Protein AF-A0A6T1IIG6-F1 (afdb_monomer)

Radius of gyration: 31.94 Å; Cα contacts (8 Å, |Δi|>4): 181; chains: 1; bounding box: 83×101×63 Å

Foldseek 3Di:
DDDDDDDDDDDDDDDDDDDDDDDDDDDDDDDDDDDDDDDDDDDDDDDDDDDDDDPDDDDDPDDDDDDDDDDDDDDDPPDDDPPPPPPDPPPPPVVPPVVVPPVDDPVPPPVVPLLAQDAADPDPVSNVVSLVVLQLSLLVLLLVVVVVVLCVVCVDPPDFHWAWEQEPVDNFKTFIATPVLVVVLVVVVQKAWDPSNADVVVVRTHIYGPDNVSVVVSVPPHDRPDMDGHDVVSVVSSVSSNVRRSDD

InterPro domains:
  IPR006311 Twin-arginine translocation pathway, signal sequence [PS51318] (1-93)

Structure (mmCIF, N/CA/C/O backbone):
data_AF-A0A6T1IIG6-F1
#
_entry.id   AF-A0A6T1IIG6-F1
#
loop_
_atom_site.group_PDB
_atom_site.id
_atom_site.type_symbol
_atom_site.label_atom_id
_atom_site.label_alt_id
_atom_site.label_comp_id
_atom_site.label_asym_id
_atom_site.label_entity_id
_atom_site.label_seq_id
_atom_site.pdbx_PDB_ins_code
_atom_site.Cartn_x
_atom_site.Cartn_y
_atom_site.Cartn_z
_atom_site.occupancy
_atom_site.B_iso_or_equiv
_atom_site.auth_seq_id
_atom_site.auth_comp_id
_atom_site.auth_asym_id
_atom_site.auth_atom_id
_atom_site.pdbx_PDB_model_num
ATOM 1 N N . MET A 1 1 ? 43.436 -33.997 -3.917 1.00 53.56 1 MET A N 1
ATOM 2 C CA . MET A 1 1 ? 42.200 -34.740 -4.243 1.00 53.56 1 MET A CA 1
ATOM 3 C C . MET A 1 1 ? 41.497 -35.056 -2.933 1.00 53.56 1 MET A C 1
ATOM 5 O O . MET A 1 1 ? 42.030 -35.830 -2.152 1.00 53.56 1 MET A O 1
ATOM 9 N N . CYS A 1 2 ? 40.383 -34.384 -2.650 1.00 48.62 2 CYS A N 1
ATOM 10 C CA . CYS A 1 2 ? 39.594 -34.571 -1.428 1.00 48.62 2 CYS A CA 1
ATOM 11 C C . CYS A 1 2 ? 38.341 -35.394 -1.771 1.00 48.62 2 CYS A C 1
ATOM 13 O O . CYS A 1 2 ? 37.715 -35.090 -2.788 1.00 48.62 2 CYS A O 1
ATOM 15 N N . PRO A 1 3 ? 37.970 -36.420 -0.986 1.00 66.75 3 PRO A N 1
ATOM 16 C CA . PRO A 1 3 ? 36.745 -37.172 -1.236 1.00 66.75 3 PRO A CA 1
ATOM 17 C C . PRO A 1 3 ? 35.498 -36.352 -0.847 1.00 66.75 3 PRO A C 1
ATOM 19 O O . PRO A 1 3 ? 35.576 -35.517 0.060 1.00 66.75 3 PRO A O 1
ATOM 22 N N . PRO A 1 4 ? 34.349 -36.569 -1.515 1.00 64.69 4 PRO A N 1
ATOM 23 C CA . PRO A 1 4 ? 33.117 -35.844 -1.224 1.00 64.69 4 PRO A CA 1
ATOM 24 C C . PRO A 1 4 ? 32.432 -36.356 0.060 1.00 64.69 4 PRO A C 1
ATOM 26 O O . PRO A 1 4 ? 32.557 -37.535 0.402 1.00 64.69 4 PRO A O 1
ATOM 29 N N . PRO A 1 5 ? 31.679 -35.494 0.769 1.00 64.06 5 PRO A N 1
ATOM 30 C CA . PRO A 1 5 ? 30.906 -35.887 1.942 1.00 64.06 5 PRO A CA 1
ATOM 31 C C . PRO A 1 5 ? 29.659 -36.692 1.541 1.00 64.06 5 PRO A C 1
ATOM 33 O O . PRO A 1 5 ? 28.919 -36.312 0.635 1.00 64.06 5 PRO A O 1
ATOM 36 N N . GLY A 1 6 ? 29.428 -37.811 2.232 1.00 67.94 6 GLY A N 1
ATOM 37 C CA . GLY A 1 6 ? 28.262 -38.677 2.036 1.00 67.94 6 GLY A CA 1
ATOM 38 C C . GLY A 1 6 ? 26.952 -38.107 2.613 1.00 67.94 6 GLY A C 1
ATOM 39 O O . GLY A 1 6 ? 26.980 -37.202 3.453 1.00 67.94 6 GLY A O 1
ATOM 40 N N . PRO A 1 7 ? 25.790 -38.640 2.189 1.00 64.25 7 PRO A N 1
ATOM 41 C CA . PRO A 1 7 ? 24.479 -38.104 2.543 1.00 64.25 7 PRO A CA 1
ATOM 42 C C . PRO A 1 7 ? 24.082 -38.472 3.980 1.00 64.25 7 PRO A C 1
ATOM 44 O O . PRO A 1 7 ? 24.023 -39.646 4.346 1.00 64.25 7 PRO A O 1
ATOM 47 N N . ARG A 1 8 ? 23.758 -37.464 4.801 1.00 60.34 8 ARG A N 1
ATOM 48 C CA . ARG A 1 8 ? 23.104 -37.664 6.103 1.00 60.34 8 ARG A CA 1
ATOM 49 C C . ARG A 1 8 ? 21.593 -37.759 5.906 1.00 60.34 8 ARG A C 1
ATOM 51 O O . ARG A 1 8 ? 20.930 -36.755 5.672 1.00 60.34 8 ARG A O 1
ATOM 58 N N . ALA A 1 9 ? 21.065 -38.970 6.039 1.00 57.66 9 ALA A N 1
ATOM 59 C CA . ALA A 1 9 ? 19.642 -39.224 6.197 1.00 57.66 9 ALA A CA 1
ATOM 60 C C . ALA A 1 9 ? 19.184 -38.792 7.601 1.00 57.66 9 ALA A C 1
ATOM 62 O O . ALA A 1 9 ? 19.695 -39.302 8.596 1.00 57.66 9 ALA A O 1
ATOM 63 N N . TRP A 1 10 ? 18.217 -37.876 7.679 1.00 53.97 10 TRP A N 1
ATOM 64 C CA . TRP A 1 10 ? 17.463 -37.581 8.901 1.00 53.97 10 TRP A CA 1
ATOM 65 C C . TRP A 1 10 ? 15.987 -37.383 8.560 1.00 53.97 10 TRP A C 1
ATOM 67 O O . TRP A 1 10 ? 15.582 -36.323 8.099 1.00 53.97 10 TRP A O 1
ATOM 77 N N . LEU A 1 11 ? 15.193 -38.418 8.813 1.00 47.28 11 LEU A N 1
ATOM 78 C CA . LEU A 1 11 ? 13.742 -38.399 9.022 1.00 47.28 11 LEU A CA 1
ATOM 79 C C . LEU A 1 11 ? 13.425 -39.603 9.932 1.00 47.28 11 LEU A C 1
ATOM 81 O O . LEU A 1 11 ? 14.184 -40.575 9.911 1.00 47.28 11 LEU A O 1
ATOM 85 N N . PRO A 1 12 ? 12.254 -39.687 10.583 1.00 63.78 12 PRO A N 1
ATOM 86 C CA . PRO A 1 12 ? 11.389 -38.652 11.162 1.00 63.78 12 PRO A CA 1
ATOM 87 C C . PRO A 1 12 ? 10.977 -39.033 12.611 1.00 63.78 12 PRO A C 1
ATOM 89 O O . PRO A 1 12 ? 11.324 -40.117 13.076 1.00 63.78 12 PRO A O 1
ATOM 92 N N . LYS A 1 13 ? 10.176 -38.193 13.293 1.00 43.16 13 LYS A N 1
ATOM 93 C CA . LYS A 1 13 ? 8.980 -38.559 14.109 1.00 43.16 13 LYS A CA 1
ATOM 94 C C . LYS A 1 13 ? 8.751 -37.607 15.290 1.00 43.16 13 LYS A C 1
ATOM 96 O O . LYS A 1 13 ? 9.637 -37.364 16.096 1.00 43.16 13 LYS A O 1
ATOM 101 N N . GLY A 1 14 ? 7.502 -37.167 15.403 1.00 47.22 14 GLY A N 1
ATOM 102 C CA . GLY A 1 14 ? 6.913 -36.483 16.554 1.00 47.22 14 GLY A CA 1
ATOM 103 C C . GLY A 1 14 ? 5.472 -36.092 16.208 1.00 47.22 14 GLY A C 1
ATOM 104 O O . GLY A 1 14 ? 5.242 -34.992 15.731 1.00 47.22 14 GLY A O 1
ATOM 105 N N . THR A 1 15 ? 4.562 -37.052 16.010 1.00 49.62 15 THR A N 1
ATOM 106 C CA . THR A 1 15 ? 3.509 -37.447 16.976 1.00 49.62 15 THR A CA 1
ATOM 107 C C . THR A 1 15 ? 2.809 -36.284 17.689 1.00 49.62 15 THR A C 1
ATOM 109 O O . THR A 1 15 ? 3.294 -35.786 18.696 1.00 49.62 15 THR A O 1
ATOM 112 N N . LEU A 1 16 ? 1.645 -35.926 17.131 1.00 49.47 16 LEU A N 1
ATOM 113 C CA . LEU A 1 16 ? 0.335 -35.703 17.764 1.00 49.47 16 LEU A CA 1
ATOM 114 C C . LEU A 1 16 ? 0.283 -35.115 19.186 1.00 49.47 16 LEU A C 1
ATOM 116 O O . LEU A 1 16 ? 0.674 -35.762 20.152 1.00 49.47 16 LEU A O 1
ATOM 120 N N . SER A 1 17 ? -0.440 -33.999 19.315 1.00 46.47 17 SER A N 1
ATOM 121 C CA . SER A 1 17 ? -1.251 -33.722 20.504 1.00 46.47 17 SER A CA 1
ATOM 122 C C . SER A 1 17 ? -2.574 -33.049 20.105 1.00 46.47 17 SER A C 1
ATOM 124 O O . SER A 1 17 ? -2.549 -31.929 19.594 1.00 46.47 17 SER A O 1
ATOM 126 N N . PRO A 1 18 ? -3.731 -33.715 20.291 1.00 61.44 18 PRO A N 1
ATOM 127 C CA . PRO A 1 18 ? -5.050 -33.105 20.209 1.00 61.44 18 PRO A CA 1
ATOM 128 C C . PRO A 1 18 ? -5.637 -32.951 21.620 1.00 61.44 18 PRO A C 1
ATOM 130 O O . PRO A 1 18 ? -5.885 -33.948 22.290 1.00 61.44 18 PRO A O 1
ATOM 133 N N . SER A 1 19 ? -5.853 -31.719 22.080 1.00 43.69 19 SER A N 1
ATOM 134 C CA . SER A 1 19 ? -6.685 -31.315 23.238 1.00 43.69 19 SER A CA 1
ATOM 135 C C . SER A 1 19 ? -6.508 -29.793 23.391 1.00 43.69 19 SER A C 1
ATOM 137 O O . SER A 1 19 ? -5.395 -29.311 23.257 1.00 43.69 19 SER A O 1
ATOM 139 N N . ALA A 1 20 ? -7.497 -28.941 23.636 1.00 48.09 20 ALA A N 1
ATOM 140 C CA . ALA A 1 20 ? -8.787 -29.158 24.248 1.00 48.09 20 ALA A CA 1
ATOM 141 C C . ALA A 1 20 ? -9.789 -28.095 23.775 1.00 48.09 20 ALA A C 1
ATOM 143 O O . ALA A 1 20 ? -9.471 -26.922 23.586 1.00 48.09 20 ALA A O 1
ATOM 144 N N . VAL A 1 21 ? -11.028 -28.552 23.657 1.00 50.75 21 VAL A N 1
ATOM 145 C CA . VAL A 1 21 ? -12.255 -27.765 23.676 1.00 50.75 21 VAL A CA 1
ATOM 146 C C . VAL A 1 21 ? -12.328 -26.984 24.991 1.00 50.75 21 VAL A C 1
ATOM 148 O O . VAL A 1 21 ? -12.274 -27.591 26.056 1.00 50.75 21 VAL A O 1
ATOM 151 N N . MET A 1 22 ? -12.550 -25.671 24.932 1.00 50.41 22 MET A N 1
ATOM 152 C CA . MET A 1 22 ? -13.299 -24.970 25.978 1.00 50.41 22 MET A CA 1
ATOM 153 C C . MET A 1 22 ? -14.269 -23.983 25.339 1.00 50.41 22 MET A C 1
ATOM 155 O O . MET A 1 22 ? -13.912 -22.890 24.910 1.00 50.41 22 MET A O 1
ATOM 159 N N . ALA A 1 23 ? -15.524 -24.419 25.294 1.00 49.03 23 ALA A N 1
ATOM 160 C CA . ALA A 1 23 ? -16.679 -23.553 25.204 1.00 49.03 23 ALA A CA 1
ATOM 161 C C . ALA A 1 23 ? -16.738 -22.661 26.453 1.00 49.03 23 ALA A C 1
ATOM 163 O O . ALA A 1 23 ? -16.629 -23.166 27.570 1.00 49.03 23 ALA A O 1
ATOM 164 N N . PHE A 1 24 ? -16.978 -21.363 26.274 1.00 40.56 24 PHE A N 1
ATOM 165 C CA . PHE A 1 24 ? -17.489 -20.505 27.341 1.00 40.56 24 PHE A CA 1
ATOM 166 C C . PHE A 1 24 ? -18.718 -19.724 26.858 1.00 40.56 24 PHE A C 1
ATOM 168 O O . PHE A 1 24 ? -18.857 -19.451 25.664 1.00 40.56 24 PHE A O 1
ATOM 175 N N . PRO A 1 25 ? -19.667 -19.452 27.768 1.00 55.41 25 PRO A N 1
ATOM 176 C CA . PRO A 1 25 ? -21.067 -19.297 27.443 1.00 55.41 25 PRO A CA 1
ATOM 177 C C . PRO A 1 25 ? -21.456 -17.858 27.109 1.00 55.41 25 PRO A C 1
ATOM 179 O O . PRO A 1 25 ? -20.968 -16.876 27.664 1.00 55.41 25 PRO A O 1
ATOM 182 N N . SER A 1 26 ? -22.469 -17.787 26.258 1.00 48.22 26 SER A N 1
ATOM 183 C CA . SER A 1 26 ? -23.357 -16.660 26.016 1.00 48.22 26 SER A CA 1
ATOM 184 C C . SER A 1 26 ? -23.872 -16.009 27.308 1.00 48.22 26 SER A C 1
ATOM 186 O O . SER A 1 26 ? -24.716 -16.578 28.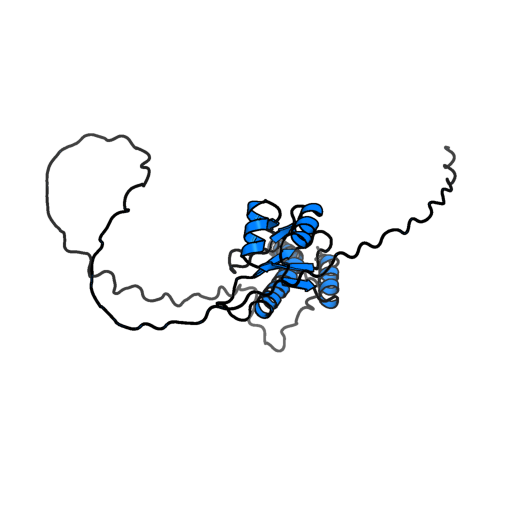006 1.00 48.22 26 SER A O 1
ATOM 188 N N . ALA A 1 27 ? -23.461 -14.768 27.570 1.00 49.34 27 ALA A N 1
ATOM 189 C CA . ALA A 1 27 ? -24.101 -13.901 28.552 1.00 49.34 27 ALA A CA 1
ATOM 190 C C . ALA A 1 27 ? -25.037 -12.908 27.845 1.00 49.34 27 ALA A C 1
ATOM 192 O O . ALA A 1 27 ? -24.653 -11.817 27.429 1.00 49.34 27 ALA A O 1
ATOM 193 N N . ARG A 1 28 ? -26.317 -13.289 27.751 1.00 50.72 28 ARG A N 1
ATOM 194 C CA . ARG A 1 28 ? -27.429 -12.349 27.562 1.00 50.72 28 ARG A CA 1
ATOM 195 C C . ARG A 1 28 ? -27.435 -11.357 28.727 1.00 50.72 28 ARG A C 1
ATOM 197 O O . ARG A 1 28 ? -27.673 -11.762 29.864 1.00 50.72 28 ARG A O 1
ATOM 204 N N . ARG A 1 29 ? -27.341 -10.055 28.451 1.00 54.47 29 ARG A N 1
ATOM 205 C CA . ARG A 1 29 ? -27.854 -9.032 29.375 1.00 54.47 29 ARG A CA 1
ATOM 206 C C . ARG A 1 29 ? -28.812 -8.086 28.664 1.00 54.47 29 ARG A C 1
ATOM 208 O O . ARG A 1 29 ? -28.431 -7.130 28.007 1.00 54.47 29 ARG A O 1
ATOM 215 N N . ARG A 1 30 ? -30.099 -8.381 28.859 1.00 52.16 30 ARG A N 1
ATOM 216 C CA . ARG A 1 30 ? -31.211 -7.438 28.727 1.00 52.16 30 ARG A CA 1
ATOM 217 C C . ARG A 1 30 ? -31.043 -6.302 29.742 1.00 52.16 30 ARG A C 1
ATOM 219 O O . ARG A 1 30 ? -30.966 -6.586 30.935 1.00 52.16 30 ARG A O 1
ATOM 226 N N . ARG A 1 31 ? -31.164 -5.054 29.291 1.00 54.19 31 ARG A N 1
ATOM 227 C CA . ARG A 1 31 ? -31.892 -3.964 29.974 1.00 54.19 31 ARG A CA 1
ATOM 228 C C . ARG A 1 31 ? -32.510 -3.115 28.851 1.00 54.19 31 ARG A C 1
ATOM 230 O O . ARG A 1 31 ? -31.776 -2.622 28.012 1.00 54.19 31 ARG A O 1
ATOM 237 N N . ARG A 1 32 ? -33.833 -3.144 28.612 1.00 48.25 32 ARG A N 1
ATOM 238 C CA . ARG A 1 32 ? -34.857 -2.321 29.305 1.00 48.25 32 ARG A CA 1
ATOM 239 C C . ARG A 1 32 ? -34.261 -0.938 29.603 1.00 48.25 32 ARG A C 1
ATOM 241 O O . ARG A 1 32 ? -33.454 -0.826 30.509 1.00 48.25 32 ARG A O 1
ATOM 248 N N . GLY A 1 33 ? -34.500 0.081 28.792 1.00 43.69 33 GLY A N 1
ATOM 249 C CA . GLY A 1 33 ? -35.817 0.633 28.506 1.00 43.69 33 GLY A CA 1
ATOM 250 C C . GLY A 1 33 ? -36.002 1.846 29.410 1.00 43.69 33 GLY A C 1
ATOM 251 O O . GLY A 1 33 ? -36.310 1.671 30.583 1.00 43.69 33 GLY A O 1
ATOM 252 N N . GLN A 1 34 ? -35.803 3.046 28.866 1.00 50.50 34 GLN A N 1
ATOM 253 C CA . GLN A 1 34 ? -36.373 4.270 29.414 1.00 50.50 34 GLN A CA 1
ATOM 254 C C . GLN A 1 34 ? -36.903 5.121 28.263 1.00 50.50 34 GLN A C 1
ATOM 256 O O . GLN A 1 34 ? -36.240 5.377 27.263 1.00 50.50 34 GLN A O 1
ATOM 261 N N . LEU A 1 35 ? -38.173 5.437 28.440 1.00 51.41 35 LEU A N 1
ATOM 262 C CA . LEU A 1 35 ? -39.104 6.177 27.618 1.00 51.41 35 LEU A CA 1
ATOM 263 C C . LEU A 1 35 ? -39.370 7.484 28.385 1.00 51.41 35 LEU A C 1
ATOM 265 O O . LEU A 1 35 ? -39.353 7.457 29.617 1.00 51.41 35 LEU A O 1
ATOM 269 N N . LEU A 1 36 ? -39.757 8.539 27.653 1.00 51.91 36 LEU A N 1
ATOM 270 C CA . LEU A 1 36 ? -40.271 9.846 28.127 1.00 51.91 36 LEU A CA 1
ATOM 271 C C . LEU A 1 36 ? -39.162 10.826 28.574 1.00 51.91 36 LEU A C 1
ATOM 273 O O . LEU A 1 36 ? -38.209 10.420 29.217 1.00 51.91 36 LEU A O 1
ATOM 277 N N . ALA A 1 37 ? -39.174 12.130 28.287 1.00 44.78 37 ALA A N 1
ATOM 278 C CA . ALA A 1 37 ? -40.193 13.080 27.830 1.00 44.78 37 ALA A CA 1
ATOM 279 C C . ALA A 1 37 ? -39.465 14.235 27.086 1.00 44.78 37 ALA A C 1
ATOM 281 O O . ALA A 1 37 ? -38.328 14.549 27.410 1.00 44.78 37 ALA A O 1
ATOM 282 N N . ARG A 1 38 ? -39.953 14.765 25.958 1.00 47.12 38 ARG A N 1
ATOM 283 C CA . ARG A 1 38 ? -40.946 15.852 25.806 1.00 47.12 38 ARG A CA 1
ATOM 284 C C . ARG A 1 38 ? -40.550 17.188 26.476 1.00 47.12 38 ARG A C 1
ATOM 286 O O . ARG A 1 38 ? -40.675 17.339 27.682 1.00 47.12 38 ARG A O 1
ATOM 293 N N . GLY A 1 39 ? -40.204 18.169 25.637 1.00 40.03 39 GLY A N 1
ATOM 294 C CA . GLY A 1 39 ? -40.076 19.606 25.933 1.00 40.03 39 GLY A CA 1
ATOM 295 C C . GLY A 1 39 ? -39.019 20.217 25.000 1.00 40.03 39 GLY A C 1
ATOM 296 O O . GLY A 1 39 ? -37.894 19.756 25.007 1.00 40.03 39 GLY A O 1
ATOM 297 N N . GLY A 1 40 ? -39.258 21.159 24.091 1.00 41.09 40 GLY A N 1
ATOM 298 C CA . GLY A 1 40 ? -40.348 22.111 23.948 1.00 41.09 40 GLY A CA 1
ATOM 299 C C . GLY A 1 40 ? -39.824 23.536 24.152 1.00 41.09 40 GLY A C 1
ATOM 300 O O . GLY A 1 40 ? -39.847 24.002 25.283 1.00 41.09 40 GLY A O 1
ATOM 301 N N . ARG A 1 41 ? -39.510 24.216 23.027 1.00 53.47 41 ARG A N 1
ATOM 302 C CA . ARG A 1 41 ? -39.326 25.682 22.816 1.00 53.47 41 ARG A CA 1
ATOM 303 C C . ARG A 1 41 ? -37.946 26.291 23.163 1.00 53.47 41 ARG A C 1
ATOM 305 O O . ARG A 1 41 ? -37.221 25.705 23.951 1.00 53.47 41 ARG A O 1
ATOM 312 N N . PRO A 1 42 ? -37.655 27.536 22.723 1.00 55.12 42 PRO A N 1
ATOM 313 C CA . PRO A 1 42 ? -37.733 28.094 21.366 1.00 55.12 42 PRO A CA 1
ATOM 314 C C . PRO A 1 42 ? -36.419 28.811 20.965 1.00 55.12 42 PRO A C 1
ATOM 316 O O . PRO A 1 42 ? -35.490 28.948 21.752 1.00 55.12 42 PRO A O 1
ATOM 319 N N . ALA A 1 43 ? -36.375 29.304 19.727 1.00 52.38 43 ALA A N 1
ATOM 320 C CA . ALA A 1 43 ? -35.337 30.183 19.204 1.00 52.38 43 ALA A CA 1
ATOM 321 C C . ALA A 1 43 ? -35.122 31.445 20.064 1.00 52.38 43 ALA A C 1
ATOM 323 O O . ALA A 1 43 ? -36.075 32.164 20.367 1.00 52.38 43 ALA A O 1
ATOM 324 N N . THR A 1 44 ? -33.858 31.770 20.335 1.00 50.72 44 THR A N 1
ATOM 325 C CA . THR A 1 44 ? -33.411 33.119 20.701 1.00 50.72 44 THR A CA 1
ATOM 326 C C . THR A 1 44 ? -32.164 33.460 19.900 1.00 50.72 44 THR A C 1
ATOM 328 O O . THR A 1 44 ? -31.100 32.875 20.085 1.00 50.72 44 THR A O 1
ATOM 331 N N . ALA A 1 45 ? -32.337 34.414 18.990 1.00 49.84 45 ALA A N 1
ATOM 332 C CA . ALA A 1 45 ? -31.281 35.170 18.347 1.00 49.84 45 ALA A CA 1
ATOM 333 C C . ALA A 1 45 ? -30.783 36.257 19.311 1.00 49.84 45 ALA A C 1
ATOM 335 O O . ALA A 1 45 ? -31.580 37.084 19.749 1.00 49.84 45 ALA A O 1
ATOM 336 N N . THR A 1 46 ? -29.495 36.240 19.659 1.00 47.66 46 THR A N 1
ATOM 337 C CA . THR A 1 46 ? -28.668 37.325 20.250 1.00 47.66 46 THR A CA 1
ATOM 338 C C . THR A 1 46 ? -27.327 36.670 20.608 1.00 47.66 46 THR A C 1
ATOM 340 O O . THR A 1 46 ? -27.336 35.580 21.156 1.00 47.66 46 THR A O 1
ATOM 343 N N . GLY A 1 47 ? -26.123 37.162 20.335 1.00 42.16 47 GLY A N 1
ATOM 344 C CA . GLY A 1 47 ? -25.563 38.372 19.738 1.00 42.16 47 GLY A CA 1
ATOM 345 C C . GLY A 1 47 ? -24.100 38.016 19.390 1.00 42.16 47 GLY A C 1
ATOM 346 O O . GLY A 1 47 ? -23.526 37.092 19.958 1.00 42.16 47 GLY A O 1
ATOM 347 N N . LEU A 1 48 ? -23.565 38.499 18.273 1.00 44.12 48 LEU A N 1
ATOM 348 C CA . LEU A 1 48 ? -22.588 39.593 18.224 1.00 44.12 48 LEU A CA 1
ATOM 349 C C . LEU A 1 48 ? -21.526 39.591 19.353 1.00 44.12 48 LEU A C 1
ATOM 351 O O . LEU A 1 48 ? -21.857 39.760 20.520 1.00 44.12 48 LEU A O 1
ATOM 355 N N . LEU A 1 49 ? -20.256 39.566 18.924 1.00 40.66 49 LEU A N 1
ATOM 356 C CA . LEU A 1 49 ? -19.038 40.011 19.624 1.00 40.66 49 LEU A CA 1
ATOM 357 C C . LEU A 1 49 ? -18.464 39.120 20.742 1.00 40.66 49 LEU A C 1
ATOM 359 O O . LEU A 1 49 ? -18.701 39.354 21.921 1.00 40.66 49 LEU A O 1
ATOM 363 N N . VAL A 1 50 ? -17.503 38.263 20.379 1.00 45.84 50 VAL A N 1
ATOM 364 C CA . VAL A 1 50 ? -16.258 38.157 21.159 1.00 45.84 50 VAL A CA 1
ATOM 365 C C . VAL A 1 50 ? -15.083 38.358 20.214 1.00 45.84 50 VAL A C 1
ATOM 367 O O . VAL A 1 50 ? -14.846 37.600 19.277 1.00 45.84 50 VAL A O 1
ATOM 370 N N . ALA A 1 51 ? -14.415 39.475 20.455 1.00 42.25 51 ALA A N 1
ATOM 371 C CA . ALA A 1 51 ? -13.243 39.956 19.770 1.00 42.25 51 ALA A CA 1
ATOM 372 C C . ALA A 1 51 ? -11.990 39.142 20.130 1.00 42.25 51 ALA A C 1
ATOM 374 O O . ALA A 1 51 ? -11.879 38.592 21.222 1.00 42.25 51 ALA A O 1
ATOM 375 N N . LEU A 1 52 ? -11.041 39.156 19.190 1.00 46.31 52 LEU A N 1
ATOM 376 C CA . LEU A 1 52 ? -9.600 39.305 19.408 1.00 46.31 52 LEU A CA 1
ATOM 377 C C . LEU A 1 52 ? -9.034 38.833 20.759 1.00 46.31 52 LEU A C 1
ATOM 379 O O . LEU A 1 52 ? -9.010 39.595 21.719 1.00 46.31 52 LEU A O 1
ATOM 383 N N . ALA A 1 53 ? -8.397 37.664 20.757 1.00 44.38 53 ALA A N 1
ATOM 384 C CA . ALA A 1 53 ? -7.156 37.433 21.498 1.00 44.38 53 ALA A CA 1
ATOM 385 C C . ALA A 1 53 ? -6.562 36.083 21.083 1.00 44.38 53 ALA A C 1
ATOM 387 O O . ALA A 1 53 ? -6.984 35.060 21.599 1.00 44.38 53 ALA A O 1
ATOM 388 N N . LEU A 1 54 ? -5.614 36.086 20.137 1.00 44.47 54 LEU A N 1
ATOM 389 C CA . LEU A 1 54 ? -4.476 35.147 20.052 1.00 44.47 54 LEU A CA 1
ATOM 390 C C . LEU A 1 54 ? -3.577 35.526 18.858 1.00 44.47 54 LEU A C 1
ATOM 392 O O . LEU A 1 54 ? -3.203 34.713 18.021 1.00 44.47 54 LEU A O 1
ATOM 396 N N . ALA A 1 55 ? -3.206 36.806 18.794 1.00 45.88 55 ALA A N 1
ATOM 397 C CA . ALA A 1 55 ? -1.962 37.217 18.160 1.00 45.88 55 ALA A CA 1
ATOM 398 C C . ALA A 1 55 ? -0.941 37.372 19.290 1.00 45.88 55 ALA A C 1
ATOM 400 O O . ALA A 1 55 ? -1.065 38.280 20.109 1.00 45.88 55 ALA A O 1
ATOM 401 N N . GLY A 1 56 ? 0.029 36.462 19.384 1.00 43.38 56 GLY A N 1
ATOM 402 C CA . GLY A 1 56 ? 1.105 36.624 20.359 1.00 43.38 56 GLY A CA 1
ATOM 403 C C . GLY A 1 56 ? 1.858 35.353 20.711 1.00 43.38 56 GLY A C 1
ATOM 404 O O . GLY A 1 56 ? 1.768 34.908 21.849 1.00 43.38 56 GLY A O 1
ATOM 405 N N . ARG A 1 57 ? 2.617 34.795 19.757 1.00 44.69 57 ARG A N 1
ATOM 406 C CA . ARG A 1 57 ? 3.865 34.045 20.019 1.00 44.69 57 ARG A CA 1
ATOM 407 C C . ARG A 1 57 ? 4.605 33.729 18.711 1.00 44.69 57 ARG A C 1
ATOM 409 O O . ARG A 1 57 ? 4.782 32.579 18.335 1.00 44.69 57 ARG A O 1
ATOM 416 N N . CYS A 1 58 ? 5.074 34.776 18.032 1.00 42.84 58 CYS A N 1
ATOM 417 C CA . CYS A 1 58 ? 6.245 34.646 17.167 1.00 42.84 58 CYS A CA 1
ATOM 418 C C . CYS A 1 58 ? 7.480 34.919 18.026 1.00 42.84 58 CYS A C 1
ATOM 420 O O . CYS A 1 58 ? 7.652 36.016 18.555 1.00 42.84 58 CYS A O 1
ATOM 422 N N . LEU A 1 59 ? 8.297 33.882 18.199 1.00 44.88 59 LEU A N 1
ATOM 423 C CA . LEU A 1 59 ? 9.654 33.965 18.717 1.00 44.88 59 LEU A CA 1
ATOM 424 C C . LEU A 1 59 ? 10.492 34.799 17.744 1.00 44.88 59 LEU A C 1
ATOM 426 O O . LEU A 1 59 ? 10.856 34.339 16.665 1.00 44.88 59 LEU A O 1
ATOM 430 N N . CYS A 1 60 ? 10.782 36.035 18.130 1.00 40.38 60 CYS A N 1
ATOM 431 C CA . CYS A 1 60 ? 11.768 36.870 17.466 1.00 40.38 60 CYS A CA 1
ATOM 432 C C . CYS A 1 60 ? 13.165 36.337 17.808 1.00 40.38 60 CYS A C 1
ATOM 434 O O . CYS A 1 60 ? 13.603 36.442 18.956 1.00 40.38 60 CYS A O 1
ATOM 436 N N . TRP A 1 61 ? 13.888 35.804 16.821 1.00 54.19 61 TRP A N 1
ATOM 437 C CA . TRP A 1 61 ? 15.345 35.812 16.884 1.00 54.19 61 TRP A CA 1
ATOM 438 C C . TRP A 1 61 ? 15.815 37.260 16.769 1.00 54.19 61 TRP A C 1
ATOM 440 O O . TRP A 1 61 ? 15.581 37.948 15.777 1.00 54.19 61 TRP A O 1
ATOM 450 N N . ALA A 1 62 ? 16.410 37.726 17.861 1.00 42.75 62 ALA A N 1
ATOM 451 C CA . ALA A 1 62 ? 16.936 39.061 18.032 1.00 42.75 62 ALA A CA 1
ATOM 452 C C . ALA A 1 62 ? 18.109 39.319 17.074 1.00 42.75 62 ALA A C 1
ATOM 454 O O . ALA A 1 62 ? 19.114 38.613 17.105 1.00 42.75 62 ALA A O 1
ATOM 455 N N . SER A 1 63 ? 17.998 40.379 16.273 1.00 53.50 63 SER A N 1
ATOM 456 C CA . SER A 1 63 ? 19.152 41.143 15.790 1.00 53.50 63 SER A CA 1
ATOM 457 C C . SER A 1 63 ? 19.315 42.387 16.675 1.00 53.50 63 SER A C 1
ATOM 459 O O . SER A 1 63 ? 18.302 42.965 17.080 1.00 53.50 63 SER A O 1
ATOM 461 N N . PRO A 1 64 ? 20.546 42.801 17.020 1.00 60.97 64 PRO A N 1
ATOM 462 C CA . PRO A 1 64 ? 20.773 43.932 17.914 1.00 60.97 64 PRO A CA 1
ATOM 463 C C . PRO A 1 64 ? 20.445 45.287 17.246 1.00 60.97 64 PRO A C 1
ATOM 465 O O . PRO A 1 64 ? 20.687 45.455 16.049 1.00 60.97 64 PRO A O 1
ATOM 468 N N . PRO A 1 65 ? 19.916 46.267 18.005 1.00 54.62 65 PRO A N 1
ATOM 469 C CA . PRO A 1 65 ? 19.500 47.567 17.485 1.00 54.62 65 PRO A CA 1
ATOM 470 C C . PRO A 1 65 ? 20.667 48.560 17.359 1.00 54.62 65 PRO A C 1
ATOM 472 O O . PRO A 1 65 ? 21.442 48.759 18.294 1.00 54.62 65 PRO A O 1
ATOM 475 N N . GLY A 1 66 ? 20.737 49.249 16.217 1.00 52.22 66 GLY A N 1
ATOM 476 C CA . GLY A 1 66 ? 21.491 50.496 16.068 1.00 52.22 66 GLY A CA 1
ATOM 477 C C . GLY A 1 66 ? 20.695 51.696 16.613 1.00 52.22 66 GLY A C 1
ATOM 478 O O . GLY A 1 66 ? 19.462 51.673 16.576 1.00 52.22 66 GLY A O 1
ATOM 479 N N . PRO A 1 67 ? 21.347 52.759 17.120 1.00 60.28 67 PRO A N 1
ATOM 480 C CA . PRO A 1 67 ? 20.649 53.890 17.712 1.00 60.28 67 PRO A CA 1
ATOM 481 C C . PRO A 1 67 ? 20.468 55.022 16.693 1.00 60.28 67 PRO A C 1
ATOM 483 O O . PRO A 1 67 ? 21.443 55.597 16.223 1.00 60.28 67 PRO A O 1
ATOM 486 N N . SER A 1 68 ? 19.231 55.436 16.413 1.00 45.69 68 SER A N 1
ATOM 487 C CA . SER A 1 68 ? 18.945 56.859 16.173 1.00 45.69 68 SER A CA 1
ATOM 488 C C . SER A 1 68 ? 17.448 57.190 16.227 1.00 45.69 68 SER A C 1
ATOM 490 O O . SER A 1 68 ? 16.641 56.644 15.491 1.00 45.69 68 SER A O 1
ATOM 492 N N . ARG A 1 69 ? 17.140 58.129 17.136 1.00 44.41 69 ARG A N 1
ATOM 493 C CA . ARG A 1 69 ? 16.182 59.253 17.028 1.00 44.41 69 ARG A CA 1
ATOM 494 C C . ARG A 1 69 ? 14.742 58.897 16.616 1.00 44.41 69 ARG A C 1
ATOM 496 O O . ARG A 1 69 ? 14.449 58.630 15.467 1.00 44.41 69 ARG A O 1
ATOM 503 N N . ARG A 1 70 ? 13.821 58.818 17.582 1.00 43.78 70 ARG A N 1
ATOM 504 C CA . ARG A 1 70 ? 12.929 59.910 18.049 1.00 43.78 70 ARG A CA 1
ATOM 505 C C . ARG A 1 70 ? 12.040 60.542 16.957 1.00 43.78 70 ARG A C 1
ATOM 507 O O . ARG A 1 70 ? 12.536 61.128 16.006 1.00 43.78 70 ARG A O 1
ATOM 514 N N . SER A 1 71 ? 10.749 60.565 17.310 1.00 43.91 71 SER A N 1
ATOM 515 C CA . SER A 1 71 ? 9.621 61.438 16.920 1.00 43.91 71 SER A CA 1
ATOM 516 C C . SER A 1 71 ? 8.735 61.101 15.708 1.00 43.91 71 SER A C 1
ATOM 518 O O . SER A 1 71 ? 9.227 60.771 14.640 1.00 43.91 71 SER A O 1
ATOM 520 N N . ALA A 1 72 ? 7.427 61.327 15.942 1.00 46.34 72 ALA A N 1
ATOM 521 C CA . ALA A 1 72 ? 6.257 61.334 15.048 1.00 46.34 72 ALA A CA 1
ATOM 522 C C . ALA A 1 72 ? 5.589 59.956 14.846 1.00 46.34 72 ALA A C 1
ATOM 524 O O . ALA A 1 72 ? 6.034 59.147 14.048 1.00 46.34 72 ALA A O 1
ATOM 525 N N . ALA A 1 73 ? 4.623 59.523 15.666 1.00 43.91 73 ALA A N 1
ATOM 526 C CA . ALA A 1 73 ? 3.289 60.085 15.930 1.00 43.91 73 ALA A CA 1
ATOM 527 C C . ALA A 1 73 ? 2.412 60.228 14.669 1.00 4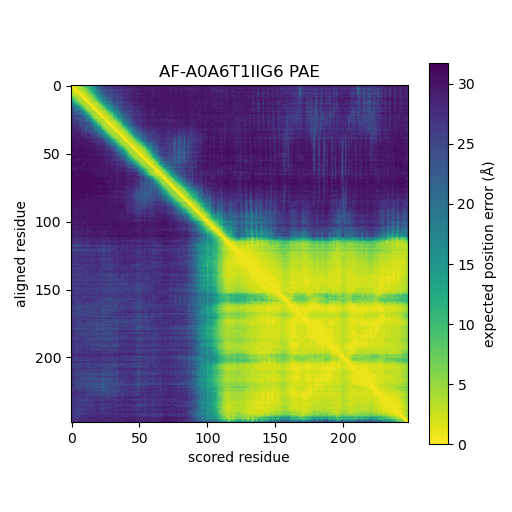3.91 73 ALA A C 1
ATOM 529 O O . ALA A 1 73 ? 2.602 61.138 13.875 1.00 43.91 73 ALA A O 1
ATOM 530 N N . ALA A 1 74 ? 1.420 59.333 14.597 1.00 46.19 74 ALA A N 1
ATOM 531 C CA . ALA A 1 74 ? 0.072 59.520 14.059 1.00 46.19 74 ALA A CA 1
ATOM 532 C C . ALA A 1 74 ? -0.091 60.065 12.627 1.00 46.19 74 ALA A C 1
ATOM 534 O O . ALA A 1 74 ? -0.128 61.269 12.420 1.00 46.19 74 ALA A O 1
ATOM 535 N N . ALA A 1 75 ? -0.382 59.168 11.681 1.00 43.19 75 ALA A N 1
ATOM 536 C CA . ALA A 1 75 ? -1.359 59.393 10.608 1.00 43.19 75 ALA A CA 1
ATOM 537 C C . ALA A 1 75 ? -1.576 58.089 9.823 1.00 43.19 75 ALA A C 1
ATOM 539 O O . ALA A 1 75 ? -0.612 57.412 9.484 1.00 43.19 75 ALA A O 1
ATOM 540 N N . GLY A 1 76 ? -2.829 57.765 9.487 1.00 41.94 76 GLY A N 1
ATOM 541 C CA . GLY A 1 76 ? -3.108 56.887 8.345 1.00 41.94 76 GLY A CA 1
ATOM 542 C C . GLY A 1 76 ? -3.784 55.545 8.620 1.00 41.94 76 GLY A C 1
ATOM 543 O O . GLY A 1 76 ? -3.464 54.562 7.962 1.00 41.94 76 GLY A O 1
ATOM 544 N N . ALA A 1 77 ? -4.766 55.485 9.521 1.00 47.16 77 ALA A N 1
ATOM 545 C CA . ALA A 1 77 ? -5.783 54.434 9.466 1.00 47.16 77 ALA A CA 1
ATOM 546 C C . ALA A 1 77 ? -6.800 54.763 8.353 1.00 47.16 77 ALA A C 1
ATOM 548 O O . ALA A 1 77 ? -7.860 55.299 8.648 1.00 47.16 77 ALA A O 1
ATOM 549 N N . ALA A 1 78 ? -6.457 54.520 7.080 1.00 47.81 78 ALA A N 1
ATOM 550 C CA . ALA A 1 78 ? -7.398 54.588 5.947 1.00 47.81 78 ALA A CA 1
ATOM 551 C C . ALA A 1 78 ? -6.776 54.054 4.636 1.00 47.81 78 ALA A C 1
ATOM 553 O O . ALA A 1 78 ? -6.590 54.808 3.689 1.00 47.81 78 ALA A O 1
ATOM 554 N N . ALA A 1 79 ? -6.433 52.764 4.558 1.00 45.09 79 ALA A N 1
ATOM 555 C CA . ALA A 1 79 ? -6.110 52.107 3.280 1.00 45.09 79 ALA A CA 1
ATOM 556 C C . ALA A 1 79 ? -6.178 50.572 3.399 1.00 45.09 79 ALA A C 1
ATOM 558 O O . ALA A 1 79 ? -5.175 49.886 3.246 1.00 45.09 79 ALA A O 1
ATOM 559 N N . ALA A 1 80 ? -7.345 50.007 3.722 1.00 43.75 80 ALA A N 1
ATOM 560 C CA . ALA A 1 80 ? -7.511 48.546 3.771 1.00 43.75 80 ALA A CA 1
ATOM 561 C C . ALA A 1 80 ? -8.886 48.064 3.271 1.00 43.75 80 ALA A C 1
ATOM 563 O O . ALA A 1 80 ? -9.387 47.042 3.723 1.00 43.75 80 ALA A O 1
ATOM 564 N N . ALA A 1 81 ? -9.508 48.796 2.339 1.00 45.34 81 ALA A N 1
ATOM 565 C CA . ALA A 1 81 ? -10.808 48.426 1.762 1.00 45.34 81 ALA A CA 1
ATOM 566 C C . ALA A 1 81 ? -10.827 48.385 0.219 1.00 45.34 81 ALA A C 1
ATOM 568 O O . ALA A 1 81 ? -11.893 48.279 -0.375 1.00 45.34 81 ALA A O 1
ATOM 569 N N . ALA A 1 82 ? -9.664 48.435 -0.443 1.00 46.06 82 ALA A N 1
ATOM 570 C CA . ALA A 1 82 ? -9.559 48.450 -1.910 1.00 46.06 82 ALA A CA 1
ATOM 571 C C . ALA A 1 82 ? -8.535 47.440 -2.471 1.00 46.06 82 ALA A C 1
ATOM 573 O O . ALA A 1 82 ? -7.948 47.668 -3.521 1.00 46.06 82 ALA A O 1
ATOM 574 N N . ALA A 1 83 ? -8.316 46.315 -1.779 1.00 46.19 83 ALA A N 1
ATOM 575 C CA . ALA A 1 83 ? -7.474 45.208 -2.257 1.00 46.19 83 ALA A CA 1
ATOM 576 C C . ALA A 1 83 ? -8.221 43.856 -2.285 1.00 46.19 83 ALA A C 1
ATOM 578 O O . ALA A 1 83 ? -7.605 42.799 -2.219 1.00 46.19 83 ALA A O 1
ATOM 579 N N . LEU A 1 84 ? -9.557 43.884 -2.375 1.00 49.06 84 LEU A N 1
ATOM 580 C CA . LEU A 1 84 ? -10.417 42.692 -2.488 1.00 49.06 84 LEU A CA 1
ATOM 581 C C . LEU A 1 84 ? -11.142 42.589 -3.844 1.00 49.06 84 LEU A C 1
ATOM 583 O O . LEU A 1 84 ? -12.081 41.816 -3.983 1.00 49.06 84 LEU A O 1
ATOM 587 N N . ALA A 1 85 ? -10.696 43.334 -4.860 1.00 48.78 85 ALA A N 1
ATOM 588 C CA . ALA A 1 85 ? -11.288 43.333 -6.204 1.00 48.78 85 ALA A CA 1
ATOM 589 C C . ALA A 1 85 ? -10.295 42.897 -7.300 1.00 48.78 85 ALA A C 1
ATOM 591 O O . ALA A 1 85 ? -10.331 43.413 -8.412 1.00 48.78 85 ALA A O 1
ATOM 592 N N . GLY A 1 86 ? -9.377 41.976 -6.988 1.00 45.97 86 GLY A N 1
ATOM 593 C CA . GLY A 1 86 ? -8.319 41.589 -7.928 1.00 45.97 86 GLY A CA 1
ATOM 594 C C . GLY A 1 86 ? -7.796 40.161 -7.818 1.00 45.97 86 GLY A C 1
ATOM 595 O O . GLY A 1 86 ? -6.761 39.872 -8.404 1.00 45.97 86 GLY A O 1
ATOM 596 N N . ILE A 1 87 ? -8.476 39.259 -7.105 1.00 49.78 87 ILE A N 1
ATOM 597 C CA . ILE A 1 87 ? -8.173 37.826 -7.215 1.00 49.78 87 ILE A CA 1
ATOM 598 C C . ILE A 1 87 ? -9.119 37.264 -8.270 1.00 49.78 87 ILE A C 1
ATOM 600 O O . ILE A 1 87 ? -10.148 36.664 -7.968 1.00 49.78 87 ILE A O 1
ATOM 604 N N . ALA A 1 88 ? -8.785 37.527 -9.533 1.00 49.69 88 ALA A N 1
ATOM 605 C CA . ALA A 1 88 ? -9.260 36.673 -10.605 1.00 49.69 88 ALA A CA 1
ATOM 606 C C . ALA A 1 88 ? -8.801 35.245 -10.264 1.00 49.69 88 ALA A C 1
ATOM 608 O O . ALA A 1 88 ? -7.622 35.063 -9.939 1.00 49.69 88 ALA A O 1
ATOM 609 N N . PRO A 1 89 ? -9.681 34.231 -10.289 1.00 50.06 89 PRO A N 1
ATOM 610 C CA . PRO A 1 89 ? -9.208 32.864 -10.226 1.00 50.06 89 PRO A CA 1
ATOM 611 C C . PRO A 1 89 ? -8.292 32.684 -11.435 1.00 50.06 89 PRO A C 1
ATOM 613 O O . PRO A 1 89 ? -8.735 32.799 -12.578 1.00 50.06 89 PRO A O 1
ATOM 616 N N . ALA A 1 90 ? -7.005 32.449 -11.186 1.00 49.53 90 ALA A N 1
ATOM 617 C CA . ALA A 1 90 ? -6.086 31.941 -12.189 1.00 49.53 90 ALA A CA 1
ATOM 618 C C . ALA A 1 90 ? -6.545 30.519 -12.544 1.00 49.53 90 ALA A C 1
ATOM 620 O O . ALA A 1 90 ? -5.994 29.520 -12.093 1.00 49.53 90 ALA A O 1
ATOM 621 N N . ALA A 1 91 ? -7.622 30.444 -13.324 1.00 51.38 91 ALA A N 1
ATOM 622 C CA . ALA A 1 91 ? -8.145 29.257 -13.966 1.00 51.38 91 ALA A CA 1
ATOM 623 C C . ALA A 1 91 ? -7.281 28.946 -15.192 1.00 51.38 91 ALA A C 1
ATOM 625 O O . ALA A 1 91 ? -7.760 28.903 -16.312 1.00 51.38 91 ALA A O 1
ATOM 626 N N . HIS A 1 92 ? -5.989 28.762 -14.958 1.00 44.56 92 HIS A N 1
ATOM 627 C CA . HIS A 1 92 ? -5.096 28.052 -15.854 1.00 44.56 92 HIS A CA 1
ATOM 628 C C . HIS A 1 92 ? -4.149 27.257 -14.963 1.00 44.56 92 HIS A C 1
ATOM 630 O O . HIS A 1 92 ? -2.954 27.516 -14.861 1.00 44.56 92 HIS A O 1
ATOM 636 N N . ALA A 1 93 ? -4.711 26.230 -14.322 1.00 39.66 93 ALA A N 1
ATOM 637 C CA . ALA A 1 93 ? -3.992 24.972 -14.293 1.00 39.66 93 ALA A CA 1
ATOM 638 C C . ALA A 1 93 ? -3.864 24.548 -15.760 1.00 39.66 93 ALA A C 1
ATOM 640 O O . ALA A 1 93 ? -4.684 23.782 -16.266 1.00 39.66 93 ALA A O 1
ATOM 641 N N . ASP A 1 94 ? -2.881 25.130 -16.454 1.00 43.12 94 ASP A N 1
ATOM 642 C CA . ASP A 1 94 ? -2.274 24.495 -17.606 1.00 43.12 94 ASP A CA 1
ATOM 643 C C . ASP A 1 94 ? -1.947 23.099 -17.111 1.00 43.12 94 ASP A C 1
ATOM 645 O O . ASP A 1 94 ? -1.067 22.891 -16.268 1.00 43.12 94 ASP A O 1
ATOM 649 N N . GLN A 1 95 ? -2.776 22.150 -17.539 1.00 48.19 95 GLN A N 1
ATOM 650 C CA . GLN A 1 95 ? -2.456 20.752 -17.437 1.00 48.19 95 GLN A CA 1
ATOM 651 C C . GLN A 1 95 ? -1.065 20.668 -18.034 1.00 48.19 95 GLN A C 1
ATOM 653 O O . GLN A 1 95 ? -0.866 20.955 -19.213 1.00 48.19 95 GLN A O 1
ATOM 658 N N . PHE A 1 96 ? -0.092 20.383 -17.177 1.00 40.47 96 PHE A N 1
ATOM 659 C CA . PHE A 1 96 ? 1.264 20.093 -17.578 1.00 40.47 96 PHE A CA 1
ATOM 660 C C . PHE A 1 96 ? 1.165 18.769 -18.342 1.00 40.47 96 PHE A C 1
ATOM 662 O O . PHE A 1 96 ? 1.370 17.691 -17.789 1.00 40.47 96 PHE A O 1
ATOM 669 N N . ILE A 1 97 ? 0.700 18.848 -19.591 1.00 41.16 97 ILE A N 1
ATOM 670 C CA . ILE A 1 97 ? 0.687 17.758 -20.547 1.00 41.16 97 ILE A CA 1
ATOM 671 C C . ILE A 1 97 ? 2.160 17.539 -20.790 1.00 41.16 97 ILE A C 1
ATOM 673 O O . ILE A 1 97 ? 2.823 18.325 -21.466 1.00 41.16 97 ILE A O 1
ATOM 677 N N . LEU A 1 98 ? 2.698 16.528 -20.118 1.00 40.50 98 LEU A N 1
ATOM 678 C CA . LEU A 1 98 ? 4.083 16.168 -20.285 1.00 40.50 98 LEU A CA 1
ATOM 679 C C . LEU A 1 98 ? 4.284 15.908 -21.789 1.00 40.50 98 LEU A C 1
ATOM 681 O O . LEU A 1 98 ? 3.617 15.029 -22.339 1.00 40.50 98 LEU A O 1
ATOM 685 N N . PRO A 1 99 ? 5.150 16.675 -22.477 1.00 45.09 99 PRO A N 1
ATOM 686 C CA . PRO A 1 99 ? 5.216 16.719 -23.941 1.00 45.09 99 PRO A CA 1
ATOM 687 C C . PRO A 1 99 ? 5.669 15.402 -24.596 1.00 45.09 99 PRO A C 1
ATOM 689 O O . PRO A 1 99 ? 5.787 15.328 -25.816 1.00 45.09 99 PRO A O 1
ATOM 692 N N . TYR A 1 100 ? 5.893 14.342 -23.813 1.00 49.97 100 TYR A N 1
ATOM 693 C CA . TYR A 1 100 ? 6.078 12.989 -24.327 1.00 49.97 100 TYR A CA 1
ATOM 694 C C . TYR A 1 100 ? 4.761 12.307 -24.734 1.00 49.97 100 TYR A C 1
ATOM 696 O O . TYR A 1 100 ? 4.795 11.329 -25.480 1.00 49.97 100 TYR A O 1
ATOM 704 N N . MET A 1 101 ? 3.597 12.823 -24.322 1.00 41.97 101 MET A N 1
ATOM 705 C CA . MET A 1 101 ? 2.323 12.460 -24.945 1.00 41.97 101 MET A CA 1
ATOM 706 C C . MET A 1 101 ? 2.111 13.336 -26.178 1.00 41.97 101 MET A C 1
ATOM 708 O O . MET A 1 101 ? 1.383 14.326 -26.160 1.00 41.97 101 MET A O 1
ATOM 712 N N . LYS A 1 102 ? 2.762 12.955 -27.281 1.00 42.94 102 LYS A N 1
ATOM 713 C CA . LYS A 1 102 ? 2.340 13.385 -28.619 1.00 42.94 102 LYS A CA 1
ATOM 714 C C . LYS A 1 102 ? 0.825 13.114 -28.696 1.00 42.94 102 LYS A C 1
ATOM 716 O O . LYS A 1 102 ? 0.449 11.999 -28.327 1.00 42.94 102 LYS A O 1
ATOM 721 N N . PRO A 1 103 ? -0.041 14.062 -29.109 1.00 40.47 103 PRO A N 1
ATOM 722 C CA . PRO A 1 103 ? -1.467 13.803 -29.300 1.00 40.47 103 PRO A CA 1
ATOM 723 C C . PRO A 1 103 ? -1.609 12.809 -30.456 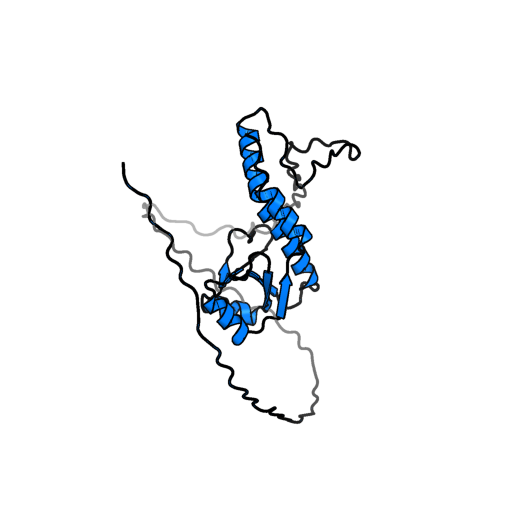1.00 40.47 103 PRO A C 1
ATOM 725 O O . PRO A 1 103 ? -1.731 13.166 -31.626 1.00 40.47 103 PRO A O 1
ATOM 728 N N . GLY A 1 104 ? -1.422 11.536 -30.125 1.00 43.38 104 GLY A N 1
ATOM 729 C CA . GLY A 1 104 ? -1.502 10.418 -31.030 1.00 43.38 104 GLY A CA 1
ATOM 730 C C . GLY A 1 104 ? -2.961 10.203 -31.358 1.00 43.38 104 GLY A C 1
ATOM 731 O O . GLY A 1 104 ? -3.816 10.234 -30.477 1.00 43.38 104 GLY A O 1
ATOM 732 N N . ASN A 1 105 ? -3.221 10.008 -32.645 1.00 46.00 105 ASN A N 1
ATOM 733 C CA . ASN A 1 105 ? -4.477 9.500 -33.166 1.00 46.00 105 ASN A CA 1
ATOM 734 C C . ASN A 1 105 ? -5.020 8.413 -32.207 1.00 46.00 105 ASN A C 1
ATOM 736 O O . ASN A 1 105 ? -4.293 7.441 -31.991 1.00 46.00 105 ASN A O 1
ATOM 740 N N . PRO A 1 106 ? -6.214 8.555 -31.598 1.00 52.94 106 PRO A N 1
ATOM 741 C CA . PRO A 1 106 ? -6.712 7.603 -30.599 1.00 52.94 106 PRO A CA 1
ATOM 742 C C . PRO A 1 106 ? -6.809 6.170 -31.147 1.00 52.94 106 PRO A C 1
ATOM 744 O O . PRO A 1 106 ? -6.650 5.215 -30.396 1.00 52.94 106 PRO A O 1
ATOM 747 N N . ASP A 1 107 ? -6.931 6.029 -32.470 1.00 49.44 107 ASP A N 1
ATOM 748 C CA . ASP A 1 107 ? -6.938 4.750 -33.194 1.00 49.44 107 ASP A CA 1
ATOM 749 C C . ASP A 1 107 ? -5.545 4.114 -33.374 1.00 49.44 107 ASP A C 1
ATOM 751 O O . ASP A 1 107 ? -5.422 2.971 -33.807 1.00 49.44 107 ASP A O 1
ATOM 755 N N . LYS A 1 108 ? -4.473 4.859 -33.076 1.00 45.09 108 LYS A N 1
ATOM 756 C CA . LYS A 1 108 ? -3.073 4.399 -33.056 1.00 45.09 108 LYS A CA 1
ATOM 757 C C . LYS A 1 108 ? -2.401 4.727 -31.726 1.00 45.09 108 LYS A C 1
ATOM 759 O O . LYS A 1 108 ? -1.182 4.917 -31.674 1.00 45.09 108 LYS A O 1
ATOM 764 N N . LEU A 1 109 ? -3.178 4.787 -30.646 1.00 45.25 109 LEU A N 1
ATOM 765 C CA . LEU A 1 109 ? -2.638 4.415 -29.350 1.00 45.25 109 LEU A CA 1
ATOM 766 C C . LEU A 1 109 ? -2.300 2.936 -29.484 1.00 45.25 109 LEU A C 1
ATOM 768 O O . LEU A 1 109 ? -3.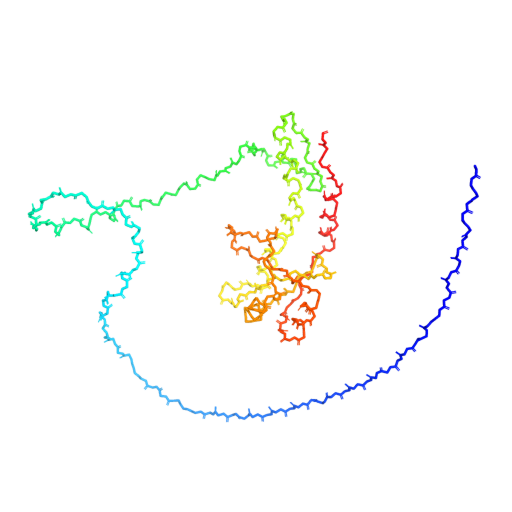134 2.067 -29.244 1.00 45.25 109 LEU A O 1
ATOM 772 N N . ASP A 1 110 ? -1.082 2.673 -29.954 1.00 48.41 110 ASP A N 1
ATOM 773 C CA . ASP A 1 110 ? -0.393 1.425 -29.699 1.00 48.41 110 ASP A CA 1
ATOM 774 C C . ASP A 1 110 ? -0.369 1.361 -28.173 1.00 48.41 110 ASP A C 1
ATOM 776 O O . ASP A 1 110 ? 0.476 1.986 -27.521 1.00 48.41 110 ASP A O 1
ATOM 780 N N . TYR A 1 111 ? -1.428 0.784 -27.594 1.00 46.47 111 TYR A N 1
ATOM 781 C CA . TYR A 1 111 ? -1.524 0.470 -26.184 1.00 46.47 111 TYR A CA 1
ATOM 782 C C . TYR A 1 111 ? -0.385 -0.513 -25.992 1.00 46.47 111 TYR A C 1
ATOM 784 O O . TYR A 1 111 ? -0.565 -1.717 -26.159 1.00 46.47 111 TYR A O 1
ATOM 792 N N . ARG A 1 112 ? 0.821 0.030 -25.769 1.00 55.75 112 ARG A N 1
ATOM 793 C CA . ARG A 1 112 ? 2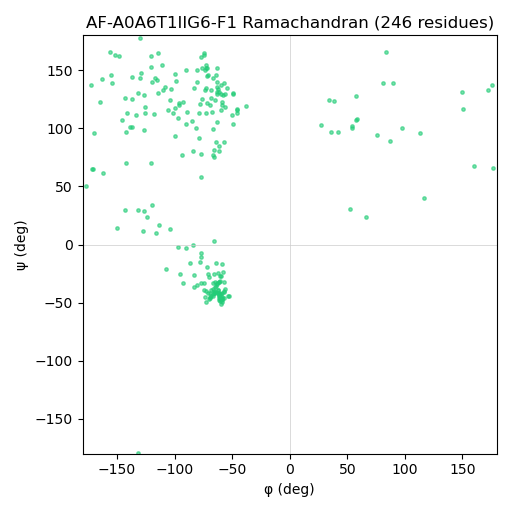.003 -0.724 -25.386 1.00 55.75 112 ARG A CA 1
ATOM 794 C C . ARG A 1 112 ? 1.494 -1.636 -24.305 1.00 55.75 112 ARG A C 1
ATOM 796 O O . ARG A 1 112 ? 0.955 -1.134 -23.317 1.00 55.75 112 ARG A O 1
ATOM 803 N N . ASP A 1 113 ? 1.546 -2.929 -24.600 1.00 60.81 113 ASP A N 1
ATOM 804 C CA . ASP A 1 113 ? 0.960 -3.945 -23.754 1.00 60.81 113 ASP A CA 1
ATOM 805 C C . ASP A 1 113 ? 1.379 -3.606 -22.319 1.00 60.81 113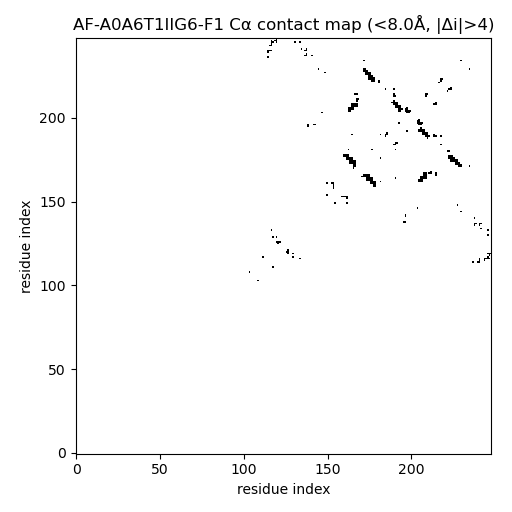 ASP A C 1
ATOM 807 O O . ASP A 1 113 ? 2.583 -3.506 -22.057 1.00 60.81 113 ASP A O 1
ATOM 811 N N . PRO A 1 114 ? 0.417 -3.285 -21.432 1.00 68.50 114 PRO A N 1
ATOM 812 C CA . PRO A 1 114 ? 0.717 -2.697 -20.134 1.00 68.50 114 PRO A CA 1
ATOM 813 C C . PRO A 1 114 ? 1.624 -3.617 -19.315 1.00 68.50 114 PRO A C 1
ATOM 815 O O . PRO A 1 114 ? 2.244 -3.179 -18.350 1.00 68.50 114 PRO A O 1
ATOM 818 N N . ASP A 1 115 ? 1.722 -4.887 -19.691 1.00 75.88 115 ASP A N 1
ATOM 819 C CA . ASP A 1 115 ? 2.526 -5.874 -19.004 1.00 75.88 115 ASP A CA 1
ATOM 820 C C . ASP A 1 115 ? 3.969 -5.949 -19.553 1.00 75.88 115 ASP A C 1
ATOM 822 O O . ASP A 1 115 ? 4.792 -6.691 -19.010 1.00 75.88 115 ASP A O 1
ATOM 826 N N . PHE A 1 116 ? 4.327 -5.189 -20.596 1.00 80.19 116 PHE A N 1
ATOM 827 C CA . PHE A 1 116 ? 5.670 -5.152 -21.189 1.00 80.19 116 PHE A CA 1
ATOM 828 C C . PHE A 1 116 ? 6.361 -3.789 -21.038 1.00 80.19 116 PHE A C 1
ATOM 830 O O . PHE A 1 116 ? 5.728 -2.742 -21.192 1.00 80.19 116 PHE A O 1
ATOM 837 N N . PRO A 1 117 ? 7.686 -3.783 -20.786 1.00 84.00 117 PRO A N 1
ATOM 838 C CA . PRO A 1 117 ? 8.435 -2.544 -20.688 1.00 84.00 117 PRO A CA 1
ATOM 839 C C . PRO A 1 117 ? 8.427 -1.795 -22.027 1.00 84.00 117 PRO A C 1
ATOM 841 O O . PRO A 1 117 ? 8.478 -2.423 -23.091 1.00 84.00 117 PRO A O 1
ATOM 844 N N . PRO A 1 118 ? 8.412 -0.452 -22.000 1.00 84.31 118 PRO A N 1
ATOM 845 C CA . PRO A 1 118 ? 8.524 0.334 -23.216 1.00 84.31 118 PRO A CA 1
ATOM 846 C C . PRO A 1 118 ? 9.873 0.097 -23.906 1.00 84.31 118 PRO A C 1
ATOM 848 O O . PRO A 1 118 ? 10.875 -0.186 -23.250 1.00 84.31 118 PRO A O 1
ATOM 851 N N . VAL A 1 119 ? 9.908 0.253 -25.234 1.00 86.75 119 VAL A N 1
ATOM 852 C CA . VAL A 1 119 ? 11.171 0.231 -25.989 1.00 86.75 119 VAL A CA 1
ATOM 853 C C . VAL A 1 119 ? 12.075 1.359 -25.474 1.00 86.75 119 VAL A C 1
ATOM 855 O O . VAL A 1 119 ? 11.588 2.495 -25.392 1.00 86.75 119 VAL A O 1
ATOM 858 N N . PRO A 1 120 ? 13.343 1.067 -25.130 1.00 88.31 120 PRO A N 1
ATOM 859 C CA . PRO A 1 120 ? 14.277 2.070 -24.644 1.00 88.31 120 PRO A CA 1
ATOM 860 C C . PRO A 1 120 ? 14.515 3.190 -25.649 1.00 88.31 120 PRO A C 1
ATOM 862 O O . PRO A 1 120 ? 14.686 2.937 -26.839 1.00 88.31 120 PRO A O 1
ATOM 865 N N . ASP A 1 121 ? 14.540 4.422 -25.151 1.00 90.25 121 ASP A N 1
ATOM 866 C CA . ASP A 1 121 ? 14.922 5.591 -25.941 1.00 90.25 121 ASP A CA 1
ATOM 867 C C . ASP A 1 121 ? 16.435 5.605 -26.236 1.00 90.25 121 ASP A C 1
ATOM 869 O O . ASP A 1 121 ? 17.240 5.089 -25.448 1.00 90.25 121 ASP A O 1
ATOM 873 N N . GLU A 1 122 ? 16.826 6.213 -27.358 1.00 91.50 122 GLU A N 1
ATOM 874 C CA . GLU A 1 122 ? 18.234 6.398 -27.727 1.00 91.50 122 GLU A CA 1
ATOM 875 C C . GLU A 1 122 ? 18.941 7.360 -26.759 1.00 91.50 122 GLU A C 1
ATOM 877 O O . GLU A 1 122 ? 20.123 7.175 -26.444 1.00 91.50 122 GLU A O 1
ATOM 882 N N . ASP A 1 123 ? 18.217 8.354 -26.229 1.00 92.06 123 ASP A N 1
ATOM 883 C CA . ASP A 1 123 ? 18.755 9.287 -25.245 1.00 92.06 123 ASP A CA 1
ATOM 884 C C . ASP A 1 123 ? 18.999 8.572 -23.894 1.00 92.06 123 ASP A C 1
ATOM 886 O O . ASP A 1 123 ? 18.063 8.077 -23.248 1.00 92.06 123 ASP A O 1
ATOM 890 N N . PRO A 1 124 ? 20.250 8.537 -23.385 1.00 93.12 124 PRO A N 1
ATOM 891 C CA . PRO A 1 124 ? 20.573 7.892 -22.116 1.00 93.12 124 PRO A CA 1
ATOM 892 C C . PRO A 1 124 ? 19.846 8.491 -20.904 1.00 93.12 124 PRO A C 1
ATOM 894 O O . PRO A 1 124 ? 19.643 7.780 -19.915 1.00 93.12 124 PRO A O 1
ATOM 897 N N . PHE A 1 125 ? 19.472 9.771 -20.934 1.00 93.31 125 PHE A N 1
ATOM 898 C CA . PHE A 1 125 ? 18.707 10.398 -19.861 1.00 93.31 125 PHE A CA 1
ATOM 899 C C . PHE A 1 125 ? 17.256 9.909 -19.859 1.00 93.31 125 PHE A C 1
ATOM 901 O O . PHE A 1 125 ? 16.767 9.444 -18.824 1.00 93.31 125 PHE A O 1
ATOM 908 N N . VAL A 1 126 ? 16.597 9.931 -21.021 1.00 89.06 126 VAL A N 1
ATOM 909 C CA . VAL A 1 126 ? 15.214 9.454 -21.180 1.00 89.06 126 VAL A CA 1
ATOM 910 C C . VAL A 1 126 ? 15.119 7.969 -20.842 1.00 89.06 126 VAL A C 1
ATOM 912 O O . VAL A 1 126 ? 14.247 7.566 -20.073 1.00 89.06 126 VAL A O 1
ATOM 915 N N . ARG A 1 127 ? 16.078 7.164 -21.301 1.00 89.19 127 ARG A N 1
ATOM 916 C CA . ARG A 1 127 ? 16.169 5.735 -20.980 1.00 89.19 127 ARG A CA 1
ATOM 917 C C . ARG A 1 127 ? 16.234 5.458 -19.473 1.00 89.19 127 ARG A C 1
ATOM 919 O O . ARG A 1 127 ? 15.563 4.553 -18.979 1.00 89.19 127 ARG A O 1
ATOM 926 N N . LYS A 1 128 ? 16.991 6.254 -18.706 1.00 91.94 128 LYS A N 1
ATOM 927 C CA . LYS A 1 128 ? 17.034 6.139 -17.232 1.00 91.94 128 LYS A CA 1
ATOM 928 C C . LYS A 1 128 ? 15.693 6.486 -16.589 1.00 91.94 128 LYS A C 1
ATOM 930 O O . LYS A 1 128 ? 15.287 5.822 -15.635 1.00 91.94 128 LYS A O 1
ATOM 935 N N . LEU A 1 129 ? 15.006 7.509 -17.100 1.00 92.12 129 LEU A N 1
ATOM 936 C CA . LEU A 1 129 ? 13.672 7.874 -16.623 1.00 92.12 129 LEU A CA 1
ATOM 937 C C . LEU A 1 129 ? 12.646 6.779 -16.929 1.00 92.12 129 LEU A C 1
ATOM 939 O O . LEU A 1 129 ? 11.858 6.440 -16.050 1.00 92.12 129 LEU A O 1
ATOM 943 N N . GLN A 1 130 ? 12.698 6.176 -18.117 1.00 90.19 130 GLN A N 1
ATOM 944 C CA . GLN A 1 130 ? 11.843 5.047 -18.495 1.00 90.19 130 GLN A CA 1
ATOM 945 C C . GLN A 1 130 ? 12.080 3.832 -17.593 1.00 90.19 130 GLN A C 1
ATOM 947 O O . GLN A 1 130 ? 11.120 3.274 -17.066 1.00 90.19 130 GLN A O 1
ATOM 952 N N . ALA A 1 131 ? 13.342 3.478 -17.329 1.00 91.62 131 ALA A N 1
ATOM 953 C CA . ALA A 1 131 ? 13.682 2.394 -16.409 1.00 91.62 131 ALA A CA 1
ATOM 954 C C . ALA A 1 131 ? 13.142 2.647 -14.990 1.00 91.62 131 ALA A C 1
ATOM 956 O O . ALA A 1 131 ? 12.579 1.748 -14.365 1.00 91.62 131 ALA A O 1
ATOM 957 N N . LYS A 1 132 ? 13.268 3.885 -14.489 1.00 92.94 132 LYS A N 1
ATOM 958 C CA . LYS A 1 132 ? 12.719 4.274 -13.183 1.00 92.94 132 LYS A CA 1
ATOM 959 C C . LYS A 1 132 ? 11.190 4.240 -13.174 1.00 92.94 132 LYS A C 1
ATOM 961 O O . LYS A 1 132 ? 10.615 3.756 -12.208 1.00 92.94 132 LYS A O 1
ATOM 966 N N . SER A 1 133 ? 10.543 4.731 -14.230 1.00 91.94 133 SER A N 1
ATOM 967 C CA . SER A 1 133 ? 9.084 4.681 -14.374 1.00 91.94 133 SER A CA 1
ATOM 968 C C . SER A 1 133 ? 8.590 3.237 -14.349 1.00 91.94 133 SER A C 1
ATOM 970 O O . SER A 1 133 ? 7.685 2.919 -13.589 1.00 91.94 133 SER A O 1
ATOM 972 N N . TRP A 1 134 ? 9.245 2.350 -15.102 1.00 91.62 134 TRP A N 1
ATOM 973 C CA . TRP A 1 134 ? 8.907 0.930 -15.142 1.00 91.62 134 TRP A CA 1
ATOM 974 C C . TRP A 1 134 ? 9.071 0.248 -13.780 1.00 91.62 134 TRP A C 1
ATOM 976 O O . TRP A 1 134 ? 8.202 -0.506 -13.354 1.00 91.62 134 TRP A O 1
ATOM 986 N N . ALA A 1 135 ? 10.141 0.562 -13.044 1.00 92.94 135 ALA A N 1
ATOM 987 C CA . ALA A 1 135 ? 10.341 0.040 -11.692 1.00 92.94 135 ALA A CA 1
ATOM 988 C C . ALA A 1 135 ? 9.241 0.477 -10.700 1.00 92.94 135 ALA A C 1
ATOM 990 O O . ALA A 1 135 ? 9.002 -0.219 -9.715 1.00 92.94 135 ALA A O 1
ATOM 991 N N . MET A 1 136 ? 8.564 1.602 -10.957 1.00 93.06 136 MET A N 1
ATOM 992 C CA . MET A 1 136 ? 7.465 2.107 -10.127 1.00 93.06 136 MET A CA 1
ATOM 993 C C . MET A 1 136 ? 6.094 1.521 -10.496 1.00 93.06 136 MET A C 1
ATOM 995 O O . MET A 1 136 ? 5.176 1.610 -9.681 1.00 93.06 136 MET A O 1
ATOM 999 N N . GLU A 1 137 ? 5.931 0.902 -11.669 1.00 92.69 137 GLU A N 1
ATOM 1000 C CA . GLU A 1 137 ? 4.645 0.357 -12.142 1.00 92.69 137 GLU A CA 1
ATOM 1001 C C . GLU A 1 137 ? 3.952 -0.590 -11.140 1.00 92.69 137 GLU A C 1
ATOM 1003 O O . GLU A 1 137 ? 2.757 -0.407 -10.894 1.00 92.69 137 GLU A O 1
ATOM 1008 N N . PRO A 1 138 ? 4.647 -1.545 -10.480 1.00 93.75 138 PRO A N 1
ATOM 1009 C CA . PRO A 1 138 ? 4.044 -2.383 -9.436 1.00 93.75 138 PRO A CA 1
ATOM 1010 C C . PRO A 1 138 ? 3.369 -1.582 -8.314 1.00 93.75 138 PRO A C 1
ATOM 1012 O O . PRO A 1 138 ? 2.251 -1.888 -7.887 1.00 93.75 138 PRO A O 1
ATOM 1015 N N . ILE A 1 139 ? 4.049 -0.530 -7.854 1.00 94.25 139 ILE A N 1
ATOM 1016 C CA . ILE A 1 139 ? 3.586 0.342 -6.772 1.00 94.25 139 ILE A CA 1
ATOM 1017 C C . ILE A 1 139 ? 2.391 1.163 -7.258 1.00 94.25 139 ILE A C 1
ATOM 1019 O O . ILE A 1 139 ? 1.377 1.240 -6.565 1.00 94.25 139 ILE A O 1
ATOM 1023 N N . ILE A 1 140 ? 2.477 1.729 -8.466 1.00 92.56 140 ILE A N 1
ATOM 1024 C CA . ILE A 1 140 ? 1.402 2.526 -9.074 1.00 92.56 140 ILE A CA 1
ATOM 1025 C C . ILE A 1 140 ? 0.126 1.688 -9.219 1.00 92.56 140 ILE A C 1
ATOM 1027 O O . ILE A 1 140 ? -0.942 2.131 -8.805 1.00 92.56 140 ILE A O 1
ATOM 1031 N N . ARG A 1 141 ? 0.219 0.454 -9.727 1.00 93.19 141 ARG A N 1
ATOM 1032 C CA . ARG A 1 141 ? -0.950 -0.432 -9.879 1.00 93.19 141 ARG A CA 1
ATOM 1033 C C . ARG A 1 141 ? -1.574 -0.826 -8.552 1.00 93.19 141 ARG A C 1
ATOM 1035 O O . ARG A 1 141 ? -2.796 -0.830 -8.435 1.00 93.19 141 ARG A O 1
ATOM 1042 N N . THR A 1 142 ? -0.739 -1.114 -7.556 1.00 95.06 142 THR A N 1
ATOM 1043 C CA . THR A 1 142 ? -1.210 -1.408 -6.199 1.00 95.06 142 THR A CA 1
ATOM 1044 C C . THR A 1 142 ? -1.962 -0.210 -5.619 1.00 95.06 142 THR A C 1
ATOM 1046 O O . THR A 1 142 ? -3.055 -0.374 -5.088 1.00 95.06 142 THR A O 1
ATOM 1049 N N . ARG A 1 143 ? -1.430 1.009 -5.782 1.00 94.00 143 ARG A N 1
ATOM 1050 C CA . ARG A 1 143 ? -2.102 2.242 -5.348 1.00 94.00 143 ARG A CA 1
ATOM 1051 C C . ARG A 1 143 ? -3.442 2.449 -6.048 1.00 94.00 143 ARG A C 1
ATOM 1053 O O . ARG A 1 143 ? -4.433 2.675 -5.366 1.00 94.00 143 ARG A O 1
ATOM 1060 N N . LEU A 1 144 ? -3.492 2.321 -7.376 1.00 93.06 144 LEU A N 1
ATOM 1061 C CA . LEU A 1 144 ? -4.736 2.475 -8.140 1.00 93.06 144 LEU A CA 1
ATOM 1062 C C . LEU A 1 144 ? -5.814 1.483 -7.688 1.00 93.06 144 LEU A C 1
ATOM 1064 O O . LEU A 1 144 ? -6.970 1.870 -7.532 1.00 93.06 144 LEU A O 1
ATOM 1068 N N . PHE A 1 145 ? -5.429 0.231 -7.428 1.00 95.25 145 PHE A N 1
ATOM 1069 C CA . PHE A 1 145 ? -6.328 -0.771 -6.859 1.00 95.25 145 PHE A CA 1
ATOM 1070 C C . PHE A 1 145 ? -6.869 -0.335 -5.490 1.00 95.25 145 PHE A C 1
ATOM 1072 O O . PHE A 1 145 ? -8.081 -0.293 -5.298 1.00 95.25 145 PHE A O 1
ATOM 1079 N N . LEU A 1 146 ? -5.993 0.059 -4.561 1.00 94.81 146 LEU A N 1
ATOM 1080 C CA . LEU A 1 146 ? -6.410 0.470 -3.218 1.00 94.81 146 LEU A CA 1
ATOM 1081 C C . LEU A 1 146 ? -7.275 1.738 -3.220 1.00 94.81 146 LEU A C 1
ATOM 1083 O O . LEU A 1 146 ? -8.216 1.839 -2.436 1.00 94.81 146 LEU A O 1
ATOM 1087 N N . MET A 1 147 ? -6.999 2.692 -4.112 1.00 92.38 147 MET A N 1
ATOM 1088 C CA . MET A 1 147 ? -7.828 3.887 -4.281 1.00 92.38 147 MET A CA 1
ATOM 1089 C C . MET A 1 147 ? -9.251 3.532 -4.717 1.00 92.38 147 MET A C 1
ATOM 1091 O O . MET A 1 147 ? -10.210 4.117 -4.211 1.00 92.38 147 MET A O 1
ATOM 1095 N N . GLU A 1 148 ? -9.394 2.573 -5.633 1.00 93.38 148 GLU A N 1
ATOM 1096 C CA . GLU A 1 148 ? -10.702 2.093 -6.076 1.00 93.38 148 GLU A CA 1
ATOM 1097 C C . GLU A 1 148 ? -11.420 1.313 -4.966 1.00 93.38 148 GLU A C 1
ATOM 1099 O O . GLU A 1 148 ? -12.600 1.552 -4.711 1.00 93.38 148 GLU A O 1
ATOM 1104 N N . GLU A 1 149 ? -10.706 0.466 -4.222 1.00 95.38 149 GLU A N 1
ATOM 1105 C CA . GLU A 1 149 ? -11.280 -0.243 -3.073 1.00 95.38 149 GLU A CA 1
ATOM 1106 C C . GLU A 1 149 ? -11.697 0.706 -1.942 1.00 95.38 149 GLU A C 1
ATOM 1108 O O . GLU A 1 149 ? -12.767 0.535 -1.361 1.00 95.38 149 GLU A O 1
ATOM 1113 N N . LYS A 1 150 ? -10.960 1.792 -1.671 1.00 92.56 150 LYS A N 1
ATOM 1114 C CA . LYS A 1 150 ? -11.415 2.810 -0.704 1.00 92.56 150 LYS A CA 1
ATOM 1115 C C . LYS A 1 150 ? -12.711 3.474 -1.130 1.00 92.56 150 LYS A C 1
ATOM 1117 O O . LYS A 1 150 ? -13.559 3.711 -0.276 1.00 92.56 150 LYS A O 1
ATOM 1122 N N . ARG A 1 151 ? -12.899 3.754 -2.423 1.00 92.06 151 ARG A N 1
ATOM 1123 C CA . ARG A 1 151 ? -14.173 4.300 -2.922 1.00 92.06 151 ARG A CA 1
ATOM 1124 C C . ARG A 1 151 ? -15.331 3.326 -2.708 1.00 92.06 151 ARG A C 1
ATOM 1126 O O . ARG A 1 151 ? -16.447 3.768 -2.455 1.00 92.06 151 ARG A O 1
ATOM 1133 N N . ARG A 1 152 ? -15.068 2.017 -2.776 1.00 92.56 152 ARG A N 1
ATOM 1134 C CA . ARG A 1 152 ? -16.063 0.964 -2.512 1.00 92.56 152 ARG A CA 1
ATOM 1135 C C . ARG A 1 152 ? -16.383 0.828 -1.027 1.00 92.56 152 ARG A C 1
ATOM 1137 O O . ARG A 1 152 ? -17.553 0.757 -0.666 1.00 92.56 152 ARG A O 1
ATOM 1144 N N . VAL A 1 153 ? -15.355 0.823 -0.181 1.00 92.25 153 VAL A N 1
ATOM 1145 C CA . VAL A 1 153 ? -15.472 0.651 1.276 1.00 92.25 153 VAL A CA 1
ATOM 1146 C C . VAL A 1 153 ? -16.011 1.915 1.962 1.00 92.25 153 VAL A C 1
ATOM 1148 O O . VAL A 1 153 ? -16.756 1.824 2.937 1.00 92.25 153 VAL A O 1
ATOM 1151 N N . GLN A 1 154 ? -15.685 3.101 1.441 1.00 90.56 154 GLN A N 1
ATOM 1152 C CA . GLN A 1 154 ? -16.150 4.403 1.928 1.00 90.56 154 GLN A CA 1
ATOM 1153 C C . GLN A 1 154 ? -16.918 5.148 0.815 1.00 90.56 154 GLN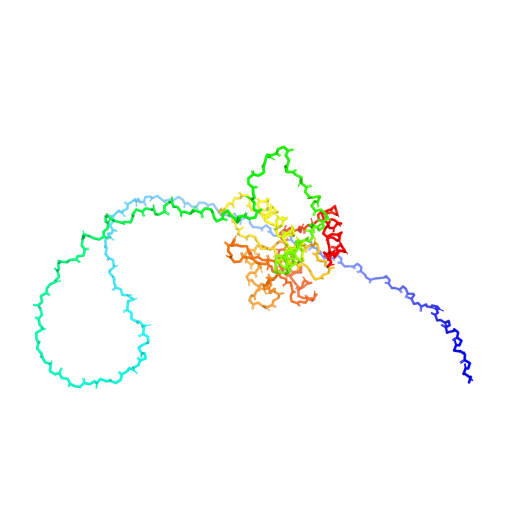 A C 1
ATOM 1155 O O . GLN A 1 154 ? -16.444 6.159 0.294 1.00 90.56 154 GLN A O 1
ATOM 1160 N N . PRO A 1 155 ? -18.126 4.679 0.441 1.00 84.94 155 PRO A N 1
ATOM 1161 C CA . PRO A 1 155 ? -18.896 5.280 -0.650 1.00 84.94 155 PRO A CA 1
ATOM 1162 C C . PRO A 1 155 ? -19.456 6.659 -0.279 1.00 84.94 155 PRO A C 1
ATOM 1164 O O . PRO A 1 155 ? -19.720 7.485 -1.151 1.00 84.94 155 PRO A O 1
ATOM 1167 N N . ASN A 1 156 ? -19.655 6.913 1.018 1.00 89.69 156 ASN A N 1
ATOM 1168 C CA . ASN A 1 156 ? -20.109 8.198 1.526 1.00 89.69 156 ASN A CA 1
ATOM 1169 C C . ASN A 1 156 ? -18.905 8.997 2.058 1.00 89.69 156 ASN A C 1
ATOM 1171 O O . ASN A 1 156 ? -18.307 8.566 3.047 1.00 89.69 156 ASN A O 1
ATOM 1175 N N . PRO A 1 157 ? -18.577 10.171 1.484 1.00 84.00 157 PRO A N 1
ATOM 1176 C CA . PRO A 1 157 ? -17.463 11.000 1.951 1.00 84.00 157 PRO A CA 1
ATOM 1177 C C . PRO A 1 157 ? -17.656 11.538 3.378 1.00 84.00 157 PRO A C 1
ATOM 1179 O O . PRO A 1 157 ? -16.695 11.986 3.991 1.00 84.00 157 PRO A O 1
ATOM 1182 N N . PHE A 1 158 ? -18.881 11.492 3.912 1.00 87.75 158 PHE A N 1
ATOM 1183 C CA . PHE A 1 158 ? -19.197 11.901 5.283 1.00 87.75 158 PHE A CA 1
ATOM 1184 C C . PHE A 1 158 ? -19.252 10.736 6.281 1.00 87.75 158 PHE A C 1
ATOM 1186 O O . PHE A 1 158 ? -19.529 10.967 7.456 1.00 87.75 158 PHE A O 1
ATOM 1193 N N . ALA A 1 159 ? -19.065 9.490 5.833 1.00 89.00 159 ALA A N 1
ATOM 1194 C CA . ALA A 1 159 ? -18.971 8.346 6.738 1.00 89.00 159 ALA A CA 1
ATOM 1195 C C . ALA A 1 159 ? -17.592 8.285 7.407 1.00 89.00 159 ALA A C 1
ATOM 1197 O O . ALA A 1 159 ? -16.626 8.857 6.897 1.00 89.00 159 ALA A O 1
ATOM 1198 N N . ASP A 1 160 ? -17.515 7.549 8.518 1.00 88.56 160 ASP A N 1
ATOM 1199 C CA . ASP A 1 160 ? -16.280 7.340 9.274 1.00 88.56 160 ASP A CA 1
ATOM 1200 C C . ASP A 1 160 ? -15.135 6.909 8.351 1.00 88.56 160 ASP A C 1
ATOM 1202 O O . ASP A 1 160 ? -15.276 5.979 7.545 1.00 88.56 160 ASP A O 1
ATOM 1206 N N . TYR A 1 161 ? -13.994 7.588 8.481 1.00 92.12 161 TYR A N 1
ATOM 1207 C CA . TYR A 1 161 ? -12.820 7.298 7.671 1.00 92.12 161 TYR A CA 1
ATOM 1208 C C . TYR A 1 161 ? -12.311 5.883 7.939 1.00 92.12 161 TYR A C 1
ATOM 1210 O O . TYR A 1 161 ? -12.211 5.425 9.083 1.00 92.12 161 TYR A O 1
ATOM 1218 N N . LYS A 1 162 ? -11.990 5.189 6.847 1.00 95.25 162 LYS A N 1
ATOM 1219 C CA . LYS A 1 162 ? -11.436 3.839 6.867 1.00 95.25 162 LYS A CA 1
ATOM 1220 C C . LYS A 1 162 ? -9.970 3.872 6.467 1.00 95.25 162 LYS A C 1
ATOM 1222 O O . LYS A 1 162 ? -9.589 4.544 5.505 1.00 95.25 162 LYS A O 1
ATOM 1227 N N . PHE A 1 163 ? -9.163 3.133 7.217 1.00 96.81 163 PHE A N 1
ATOM 1228 C CA . PHE A 1 163 ? -7.715 3.087 7.071 1.00 96.81 163 PHE A CA 1
ATOM 1229 C C . PHE A 1 163 ? -7.285 1.696 6.624 1.00 96.81 163 PHE A C 1
ATOM 1231 O O . PHE A 1 163 ? -7.683 0.698 7.220 1.00 96.81 163 PHE A O 1
ATOM 1238 N N . PHE A 1 164 ? -6.463 1.645 5.578 1.00 97.75 164 PHE A N 1
ATOM 1239 C CA . PHE A 1 164 ? -5.927 0.405 5.028 1.00 97.75 164 PHE A CA 1
ATOM 1240 C C . PHE A 1 164 ? -4.578 0.108 5.681 1.00 97.75 164 PHE A C 1
ATOM 1242 O O . PHE A 1 164 ? -3.654 0.924 5.604 1.00 97.75 164 PHE A O 1
ATOM 1249 N N . VAL A 1 165 ? -4.462 -1.059 6.311 1.00 98.31 165 VAL A N 1
ATOM 1250 C CA . VAL A 1 165 ? -3.235 -1.525 6.962 1.00 98.31 165 VAL A CA 1
ATOM 1251 C C . VAL A 1 165 ? -2.764 -2.802 6.282 1.00 98.31 165 VAL A C 1
ATOM 1253 O O . VAL A 1 165 ? -3.412 -3.842 6.350 1.00 98.31 165 VAL A O 1
ATOM 1256 N N . LYS A 1 166 ? -1.623 -2.721 5.602 1.00 98.31 166 LYS A N 1
ATOM 1257 C CA . LYS A 1 166 ? -0.984 -3.844 4.926 1.00 98.31 166 LYS A CA 1
ATOM 1258 C C . LYS A 1 166 ? -0.579 -4.901 5.946 1.00 98.31 166 LYS A C 1
ATOM 1260 O O . LYS A 1 166 ? 0.097 -4.592 6.935 1.00 98.31 166 LYS A O 1
ATOM 1265 N N . ARG A 1 167 ? -0.972 -6.141 5.676 1.00 98.19 167 ARG A N 1
ATOM 1266 C CA . ARG A 1 167 ? -0.616 -7.285 6.510 1.00 98.19 167 ARG A CA 1
ATOM 1267 C C . ARG A 1 167 ? 0.861 -7.656 6.342 1.00 98.19 167 ARG A C 1
ATOM 1269 O O . ARG A 1 167 ? 1.464 -7.404 5.300 1.00 98.19 167 ARG A O 1
ATOM 1276 N N . VAL A 1 168 ? 1.460 -8.237 7.377 1.00 97.12 168 VAL A N 1
ATOM 1277 C CA . VAL A 1 168 ? 2.865 -8.682 7.355 1.00 97.12 168 VAL A CA 1
ATOM 1278 C C . VAL A 1 168 ? 2.986 -10.062 6.712 1.00 97.12 168 VAL A C 1
ATOM 1280 O O . VAL A 1 168 ? 3.914 -10.308 5.943 1.00 97.12 168 VAL A O 1
ATOM 1283 N N . ASP A 1 169 ? 2.007 -10.937 6.959 1.00 96.88 169 ASP A N 1
ATOM 1284 C CA . ASP A 1 169 ? 1.939 -12.293 6.402 1.00 96.88 169 ASP A CA 1
ATOM 1285 C C . ASP A 1 169 ? 1.610 -12.322 4.901 1.00 96.88 169 ASP A C 1
ATOM 1287 O O . ASP A 1 169 ? 1.885 -13.316 4.225 1.00 96.88 169 ASP A O 1
ATOM 1291 N N . SER A 1 170 ? 1.054 -11.234 4.362 1.00 96.81 170 SER A N 1
ATOM 1292 C CA . SER A 1 170 ? 0.685 -11.128 2.954 1.00 96.81 170 SER A CA 1
ATOM 1293 C C . SER A 1 170 ? 0.926 -9.730 2.395 1.00 96.81 170 SER A C 1
ATOM 1295 O O . SER A 1 170 ? 0.396 -8.736 2.882 1.00 96.81 170 SER A O 1
ATOM 1297 N N . SER A 1 171 ? 1.675 -9.653 1.293 1.00 95.12 171 SER A N 1
ATOM 1298 C CA . SER A 1 171 ? 1.903 -8.400 0.567 1.00 95.12 171 SER A CA 1
ATOM 1299 C C . SER A 1 171 ? 0.714 -7.958 -0.293 1.00 95.12 171 SER A C 1
ATOM 1301 O O . SER A 1 171 ? 0.755 -6.854 -0.839 1.00 95.12 171 SER A O 1
ATOM 1303 N N . THR A 1 172 ? -0.313 -8.804 -0.420 1.00 97.44 172 THR A N 1
ATOM 1304 C CA . THR A 1 172 ? -1.476 -8.625 -1.302 1.00 97.44 172 THR A CA 1
ATOM 1305 C C . THR A 1 172 ? -2.789 -8.493 -0.533 1.00 97.44 172 THR A C 1
ATOM 1307 O O . THR A 1 172 ? -3.856 -8.541 -1.146 1.00 97.44 172 THR A O 1
ATOM 1310 N N . GLN A 1 173 ? -2.730 -8.355 0.793 1.00 98.12 173 GLN A N 1
ATOM 1311 C CA . GLN A 1 173 ? -3.901 -8.203 1.649 1.00 98.12 173 GLN A CA 1
ATOM 1312 C C . GLN A 1 173 ? -3.748 -7.011 2.598 1.00 98.12 173 GLN A C 1
ATOM 1314 O O . GLN A 1 173 ? -2.664 -6.730 3.122 1.00 98.12 173 GLN A O 1
ATOM 1319 N N . TRP A 1 174 ? -4.866 -6.331 2.835 1.00 98.44 174 TRP A N 1
ATOM 1320 C CA . TRP A 1 174 ? -4.967 -5.175 3.715 1.00 98.44 174 TRP A CA 1
ATOM 1321 C C . TRP A 1 174 ? -6.147 -5.345 4.659 1.00 98.44 174 TRP A C 1
ATOM 1323 O O . TRP A 1 174 ? -7.265 -5.614 4.225 1.00 98.44 174 TRP A O 1
ATOM 1333 N N . ASP A 1 175 ? -5.903 -5.133 5.944 1.00 98.38 175 ASP A N 1
ATOM 1334 C CA . ASP A 1 175 ? -6.968 -5.012 6.928 1.00 98.38 175 ASP A CA 1
ATOM 1335 C C . ASP A 1 175 ? -7.545 -3.592 6.868 1.00 98.38 175 ASP A C 1
ATOM 1337 O O . ASP A 1 175 ? -6.810 -2.605 6.745 1.00 98.38 175 ASP A O 1
ATOM 1341 N N . VAL A 1 176 ? -8.866 -3.479 6.978 1.00 98.00 176 VAL A N 1
ATOM 1342 C CA . VAL A 1 176 ? -9.573 -2.198 7.025 1.00 98.00 176 VAL A CA 1
ATOM 1343 C C . VAL A 1 176 ? -9.939 -1.884 8.469 1.00 98.00 176 VAL A C 1
ATOM 1345 O O . VAL A 1 176 ? -10.792 -2.542 9.071 1.00 98.00 176 VAL A O 1
ATOM 1348 N N . LEU A 1 177 ? -9.323 -0.843 9.021 1.00 98.00 177 LEU A N 1
ATOM 1349 C CA . LEU A 1 177 ? -9.610 -0.348 10.364 1.00 98.00 177 LEU A CA 1
ATOM 1350 C C . LEU A 1 177 ? -10.528 0.874 10.313 1.00 98.00 177 LEU A C 1
ATOM 1352 O O . LEU A 1 177 ? -10.460 1.694 9.394 1.00 98.00 177 LEU A O 1
ATOM 1356 N N . ASP A 1 178 ? -11.384 1.005 11.324 1.00 96.88 178 ASP A N 1
ATOM 1357 C CA . ASP A 1 178 ? -12.056 2.271 11.605 1.00 96.88 178 ASP A CA 1
ATOM 1358 C C . ASP A 1 178 ? -11.092 3.281 12.250 1.00 96.88 178 ASP A C 1
ATOM 1360 O O . ASP A 1 178 ? -10.008 2.929 12.722 1.00 96.88 178 ASP A O 1
ATOM 1364 N N . GLU A 1 179 ? -11.479 4.555 12.262 1.00 95.94 179 GLU A N 1
ATOM 1365 C CA . GLU A 1 179 ? -10.657 5.637 12.812 1.00 95.94 179 GLU A CA 1
ATOM 1366 C C . GLU A 1 179 ? -10.275 5.406 14.284 1.00 95.94 179 GLU A C 1
ATOM 1368 O O . GLU A 1 179 ? -9.130 5.640 14.672 1.00 95.94 179 GLU A O 1
ATOM 1373 N N . ALA A 1 180 ? -11.199 4.894 15.105 1.00 97.19 180 ALA A N 1
ATOM 1374 C CA . ALA A 1 180 ? -10.957 4.644 16.525 1.00 97.19 180 ALA A CA 1
ATOM 1375 C C . ALA A 1 180 ? -9.923 3.526 16.758 1.00 97.19 180 ALA A C 1
ATOM 1377 O O . ALA A 1 180 ? -9.009 3.683 17.579 1.00 97.19 180 ALA A O 1
ATOM 1378 N N . SER A 1 181 ? -10.032 2.416 16.022 1.00 98.06 181 SER A N 1
ATOM 1379 C CA . SER A 1 181 ? -9.077 1.305 16.081 1.00 98.06 181 SER A CA 1
ATOM 1380 C C . SER A 1 181 ? -7.729 1.718 15.504 1.00 98.06 181 SER A C 1
ATOM 1382 O O . SER A 1 181 ? -6.699 1.466 16.129 1.00 98.06 181 SER A O 1
ATOM 1384 N N . TRP A 1 182 ? -7.720 2.406 14.358 1.00 98.06 182 TRP A N 1
ATOM 1385 C CA . TRP A 1 182 ? -6.489 2.907 13.748 1.00 98.06 182 TRP A CA 1
ATOM 1386 C C . TRP A 1 182 ? -5.745 3.858 14.689 1.00 98.06 182 TRP A C 1
ATOM 1388 O O . TRP A 1 182 ? -4.555 3.662 14.931 1.00 98.06 182 TRP A O 1
ATOM 1398 N N . LYS A 1 183 ? -6.441 4.832 15.289 1.00 98.00 183 LYS A N 1
ATOM 1399 C CA . LYS A 1 183 ? -5.840 5.779 16.236 1.00 98.00 183 LYS A CA 1
ATOM 1400 C C . LYS A 1 183 ? -5.229 5.057 17.435 1.00 98.00 183 LYS A C 1
ATOM 1402 O O . LYS A 1 183 ? -4.080 5.318 17.779 1.00 98.00 183 LYS A O 1
ATOM 1407 N N . SER A 1 184 ? -5.953 4.092 18.005 1.00 98.06 184 SER A N 1
ATOM 1408 C CA . SER A 1 184 ? -5.462 3.276 19.123 1.00 98.06 184 SER A CA 1
ATOM 1409 C C . SER A 1 184 ? -4.214 2.469 18.742 1.00 98.06 184 SER A C 1
ATOM 1411 O O . SER A 1 184 ? -3.246 2.418 19.498 1.00 98.06 184 SER A O 1
ATOM 1413 N N . ALA A 1 185 ? -4.202 1.856 17.554 1.00 98.31 185 ALA A N 1
ATOM 1414 C CA . ALA A 1 185 ? -3.049 1.106 17.057 1.00 98.31 185 ALA A CA 1
ATOM 1415 C C . ALA A 1 185 ? -1.841 2.018 16.767 1.00 98.31 185 ALA A C 1
ATOM 1417 O O . ALA A 1 185 ? -0.702 1.643 17.048 1.00 98.31 185 ALA A O 1
ATOM 1418 N N . SER A 1 186 ? -2.089 3.212 16.225 1.00 98.12 186 SER A N 1
ATOM 1419 C CA . SER A 1 186 ? -1.071 4.204 15.867 1.00 98.12 186 SER A CA 1
ATOM 1420 C C . SER A 1 186 ? -0.405 4.803 17.109 1.00 98.12 186 SER A C 1
ATOM 1422 O O . SER A 1 186 ? 0.822 4.818 17.204 1.00 98.12 186 SER A O 1
ATOM 1424 N N . GLU A 1 187 ? -1.190 5.184 18.123 1.00 98.12 187 GLU A N 1
ATOM 1425 C CA . GLU A 1 187 ? -0.682 5.694 19.408 1.00 98.12 187 GLU A CA 1
ATOM 1426 C C . GLU A 1 187 ? 0.194 4.666 20.145 1.00 98.12 187 GLU A C 1
ATOM 1428 O O . GLU A 1 187 ? 1.155 5.030 20.821 1.00 98.12 187 GLU A O 1
ATOM 1433 N N . LEU A 1 188 ? -0.097 3.373 19.975 1.00 98.00 188 LEU A N 1
ATOM 1434 C CA . LEU A 1 188 ? 0.690 2.266 20.528 1.00 98.00 188 LEU A CA 1
ATOM 1435 C C . LEU A 1 188 ? 1.894 1.864 19.654 1.00 98.00 188 LEU A C 1
ATOM 1437 O O . LEU A 1 188 ? 2.608 0.921 20.006 1.00 98.00 188 LEU A O 1
ATOM 1441 N N . GLY A 1 189 ? 2.108 2.529 18.513 1.00 98.06 189 GLY A N 1
ATOM 1442 C CA . GLY A 1 189 ? 3.194 2.234 17.575 1.00 98.06 189 GLY A CA 1
ATOM 1443 C C . GLY A 1 189 ? 3.073 0.872 16.884 1.00 98.06 189 GLY A C 1
ATOM 1444 O O . GLY A 1 189 ? 4.082 0.299 16.484 1.00 98.06 189 GLY A O 1
ATOM 1445 N N . LYS A 1 190 ? 1.856 0.323 16.784 1.00 98.38 190 LYS A N 1
ATOM 1446 C CA . LYS A 1 190 ? 1.572 -0.993 16.177 1.00 98.38 190 LYS A CA 1
ATOM 1447 C C . LYS A 1 190 ? 1.449 -0.929 14.662 1.00 98.38 190 LYS A C 1
ATOM 1449 O O . LYS A 1 190 ? 1.701 -1.922 13.981 1.00 98.38 190 LYS A O 1
ATOM 1454 N N . VAL A 1 191 ? 1.075 0.238 14.150 1.00 98.38 191 VAL A N 1
ATOM 1455 C CA . VAL A 1 191 ? 0.987 0.541 12.724 1.00 98.38 191 VAL A CA 1
ATOM 1456 C C . VAL A 1 191 ? 1.926 1.693 12.391 1.00 98.38 191 VAL A C 1
ATOM 1458 O O . VAL A 1 191 ? 2.062 2.642 13.160 1.00 98.38 191 VAL A O 1
ATOM 1461 N N . LEU A 1 192 ? 2.586 1.590 11.245 1.00 98.12 192 LEU A N 1
ATOM 1462 C CA . LEU A 1 192 ? 3.523 2.570 10.709 1.00 98.12 192 LEU A CA 1
ATOM 1463 C C . LEU A 1 192 ? 3.017 3.054 9.351 1.00 98.12 192 LEU A C 1
ATOM 1465 O O . LEU A 1 192 ? 2.315 2.327 8.652 1.00 98.12 192 LEU A O 1
ATOM 1469 N N . LEU A 1 193 ? 3.375 4.278 8.966 1.00 97.56 193 LEU A N 1
ATOM 1470 C CA . LEU A 1 193 ? 3.062 4.798 7.635 1.00 97.56 193 LEU A CA 1
ATOM 1471 C C . LEU A 1 193 ? 3.883 4.044 6.576 1.00 97.56 193 LEU A C 1
ATOM 1473 O O . LEU A 1 193 ? 5.112 4.002 6.655 1.00 97.56 193 LEU A O 1
ATOM 1477 N N . ASP A 1 194 ? 3.212 3.482 5.572 1.00 97.00 194 ASP A N 1
ATOM 1478 C CA . ASP A 1 194 ? 3.864 2.867 4.417 1.00 97.00 194 ASP A CA 1
ATOM 1479 C C . ASP A 1 194 ? 4.254 3.977 3.432 1.00 97.00 194 ASP A C 1
ATOM 1481 O O . ASP A 1 194 ? 3.412 4.499 2.698 1.00 97.00 194 ASP A O 1
ATOM 1485 N N . ASN A 1 195 ? 5.529 4.372 3.435 1.00 95.31 195 ASN A N 1
ATOM 1486 C CA . ASN A 1 195 ? 6.035 5.442 2.569 1.00 95.31 195 ASN A CA 1
ATOM 1487 C C . ASN A 1 195 ? 5.981 5.081 1.075 1.00 95.31 195 ASN A C 1
ATOM 1489 O O . ASN A 1 195 ? 5.898 5.983 0.238 1.00 95.31 195 ASN A O 1
ATOM 1493 N N . ASP A 1 196 ? 6.012 3.791 0.736 1.00 93.31 196 ASP A N 1
ATOM 1494 C CA . ASP A 1 196 ? 6.024 3.335 -0.652 1.00 93.31 196 ASP A CA 1
ATOM 1495 C C . ASP A 1 196 ? 4.620 3.362 -1.248 1.00 93.31 196 ASP A C 1
ATOM 1497 O O . ASP A 1 196 ? 4.461 3.691 -2.424 1.00 93.31 196 ASP A O 1
ATOM 1501 N N . LEU A 1 197 ? 3.584 3.078 -0.453 1.00 94.38 197 LEU A N 1
ATOM 1502 C CA . LEU A 1 197 ? 2.190 3.113 -0.907 1.00 94.38 197 LEU A CA 1
ATOM 1503 C C . LEU A 1 197 ? 1.475 4.433 -0.605 1.00 94.38 197 LEU A C 1
ATOM 1505 O O . LEU A 1 197 ? 0.577 4.802 -1.360 1.00 94.38 197 LEU A O 1
ATOM 1509 N N . SER A 1 198 ? 1.894 5.191 0.406 1.00 93.88 198 SER A N 1
ATOM 1510 C CA . SER A 1 198 ? 1.291 6.492 0.722 1.00 93.88 198 SER A CA 1
ATOM 1511 C C . SER A 1 198 ? 1.646 7.550 -0.323 1.00 93.88 198 SER A C 1
ATOM 1513 O O . SER A 1 198 ? 2.736 7.549 -0.906 1.00 93.88 198 SER A O 1
ATOM 1515 N N . PHE A 1 199 ? 0.714 8.463 -0.588 1.00 87.56 199 PHE A N 1
ATOM 1516 C CA . PHE A 1 199 ? 0.894 9.540 -1.550 1.00 87.56 199 PHE A CA 1
ATOM 1517 C C . PHE A 1 199 ? 0.242 10.832 -1.053 1.00 87.56 199 PHE A C 1
ATOM 1519 O O . PHE A 1 199 ? -0.948 11.084 -1.233 1.00 87.56 199 PHE A O 1
ATOM 1526 N N . ARG A 1 200 ? 1.070 11.697 -0.454 1.00 86.31 200 ARG A N 1
ATOM 1527 C CA . ARG A 1 200 ? 0.633 12.947 0.189 1.00 86.31 200 ARG A CA 1
ATOM 1528 C C . ARG A 1 200 ? -0.138 13.883 -0.750 1.00 86.31 200 ARG A C 1
ATOM 1530 O O . ARG A 1 200 ? -1.007 14.610 -0.292 1.00 86.31 200 ARG A O 1
ATOM 1537 N N . ARG A 1 201 ? 0.180 13.886 -2.051 1.00 87.25 201 ARG A N 1
ATOM 1538 C CA . ARG A 1 201 ? -0.471 14.770 -3.034 1.00 87.25 201 ARG A CA 1
ATOM 1539 C C . ARG A 1 201 ? -1.925 14.380 -3.318 1.00 87.25 201 ARG A C 1
ATOM 1541 O O . ARG A 1 201 ? -2.703 15.249 -3.683 1.00 87.25 201 ARG A O 1
ATOM 1548 N N . GLU A 1 202 ? -2.269 13.105 -3.165 1.00 82.50 202 GLU A N 1
ATOM 1549 C CA . GLU A 1 202 ? -3.617 12.574 -3.426 1.00 82.50 202 GLU A CA 1
ATOM 1550 C C . GLU A 1 202 ? -4.388 12.301 -2.130 1.00 82.50 202 GLU A C 1
ATOM 1552 O O . GLU A 1 202 ? -5.404 11.613 -2.160 1.00 82.50 202 GLU A O 1
ATOM 1557 N N . GLU A 1 203 ? -3.895 12.809 -0.990 1.00 85.19 203 GLU A N 1
ATOM 1558 C CA . GLU A 1 203 ? -4.493 12.589 0.339 1.00 85.19 203 GLU A CA 1
ATOM 1559 C C . GLU A 1 203 ? -4.719 11.093 0.636 1.00 85.19 203 GLU A C 1
ATOM 1561 O O . GLU A 1 203 ? -5.652 10.685 1.334 1.00 85.19 203 GLU A O 1
ATOM 1566 N N . TRP A 1 204 ? -3.847 10.253 0.071 1.00 88.31 204 TRP A N 1
ATOM 1567 C CA . TRP A 1 204 ? -3.879 8.811 0.235 1.00 88.31 204 TRP A CA 1
ATOM 1568 C C . TRP A 1 204 ? -2.790 8.368 1.205 1.00 88.31 204 TRP A C 1
ATOM 1570 O O . TRP A 1 204 ? -1.601 8.604 0.978 1.00 88.31 204 TRP A O 1
ATOM 1580 N N . GLU A 1 205 ? -3.191 7.663 2.256 1.00 94.56 205 GLU A N 1
ATOM 1581 C CA . GLU A 1 205 ? -2.291 7.102 3.256 1.00 94.56 205 GLU A CA 1
ATOM 1582 C C . GLU A 1 205 ? -2.575 5.607 3.402 1.00 94.56 205 GLU A C 1
ATOM 1584 O O . GLU A 1 205 ? -3.722 5.188 3.570 1.00 94.56 205 GLU A O 1
ATOM 1589 N N . SER A 1 206 ? -1.514 4.809 3.314 1.00 95.62 206 SER A N 1
ATOM 1590 C CA . SER A 1 206 ? -1.528 3.376 3.588 1.00 95.62 206 SER A CA 1
ATOM 1591 C C . SER A 1 206 ? -0.606 3.117 4.766 1.00 95.62 206 SER A C 1
ATOM 1593 O O . SER A 1 206 ? 0.453 3.734 4.888 1.00 95.62 206 SER A O 1
ATOM 1595 N N . PHE A 1 207 ? -0.985 2.179 5.618 1.00 98.06 207 PHE A N 1
ATOM 1596 C CA . PHE A 1 207 ? -0.207 1.806 6.791 1.00 98.06 207 PHE A CA 1
ATOM 1597 C C . PHE A 1 207 ? 0.287 0.370 6.649 1.00 98.06 207 PHE A C 1
ATOM 1599 O O . PHE A 1 207 ? -0.198 -0.379 5.806 1.00 98.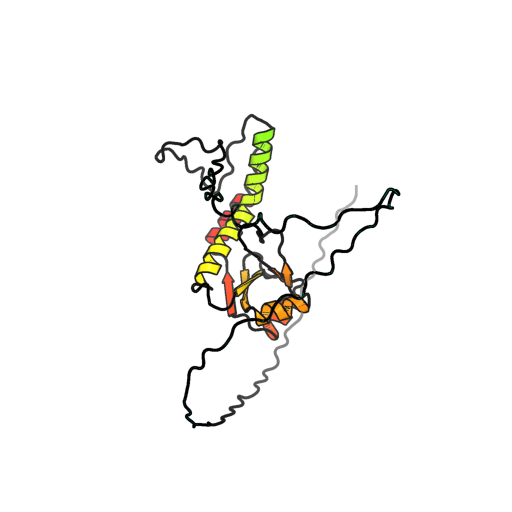06 207 PHE A O 1
ATOM 1606 N N . VAL A 1 208 ? 1.251 -0.017 7.471 1.00 98.31 208 VAL A N 1
ATOM 1607 C CA . VAL A 1 208 ? 1.760 -1.385 7.590 1.00 98.31 208 VAL A CA 1
ATOM 1608 C C . VAL A 1 208 ? 1.931 -1.708 9.067 1.00 98.31 208 VAL A C 1
ATOM 1610 O O . VAL A 1 208 ? 2.274 -0.828 9.860 1.00 98.31 208 VAL A O 1
ATOM 1613 N N . TYR A 1 209 ? 1.676 -2.949 9.469 1.00 98.56 209 TYR A N 1
ATOM 1614 C CA . TYR A 1 209 ? 1.976 -3.361 10.839 1.00 98.56 209 TYR A CA 1
ATOM 1615 C C . TYR A 1 209 ? 3.487 -3.361 11.093 1.00 98.56 209 TYR A C 1
ATOM 1617 O O . TYR A 1 209 ? 4.277 -3.729 10.226 1.00 98.56 209 TYR A O 1
ATOM 1625 N N . ALA A 1 210 ? 3.892 -2.964 12.299 1.00 98.19 210 ALA A N 1
ATOM 1626 C CA . ALA A 1 210 ? 5.305 -2.919 12.663 1.00 98.19 210 ALA A CA 1
ATOM 1627 C C . ALA A 1 210 ? 5.926 -4.325 12.769 1.00 98.19 210 ALA A C 1
ATOM 1629 O O . ALA A 1 210 ? 7.071 -4.527 12.366 1.00 98.19 210 ALA A O 1
ATOM 1630 N N . THR A 1 211 ? 5.179 -5.296 13.309 1.00 98.38 211 THR A N 1
ATOM 1631 C CA . THR A 1 211 ? 5.602 -6.698 13.458 1.00 98.38 211 THR A CA 1
ATOM 1632 C C . THR A 1 211 ? 4.414 -7.664 13.341 1.00 98.38 211 THR A C 1
ATOM 1634 O O . THR A 1 211 ? 3.268 -7.263 13.551 1.00 98.38 211 THR A O 1
ATOM 1637 N N . ASP A 1 212 ? 4.674 -8.957 13.101 1.00 98.25 212 ASP A N 1
ATOM 1638 C CA . ASP A 1 212 ? 3.635 -10.009 13.080 1.00 98.25 212 ASP A CA 1
ATOM 1639 C C . ASP A 1 212 ? 2.831 -10.068 14.393 1.00 98.25 212 ASP A C 1
ATOM 1641 O O . ASP A 1 212 ? 1.611 -10.231 14.402 1.00 98.25 212 ASP A O 1
ATOM 1645 N N . LYS A 1 213 ? 3.507 -9.866 15.534 1.00 98.38 213 LYS A N 1
ATOM 1646 C CA . LYS A 1 213 ? 2.872 -9.862 16.863 1.00 98.38 213 LYS A CA 1
ATOM 1647 C C . LYS A 1 213 ? 1.892 -8.705 17.026 1.00 98.38 213 LYS A C 1
ATOM 1649 O O . LYS A 1 213 ? 0.906 -8.832 17.752 1.00 98.38 213 LYS A O 1
ATOM 1654 N N . ASP A 1 214 ? 2.178 -7.578 16.381 1.00 98.50 214 ASP A N 1
ATOM 1655 C CA . ASP A 1 214 ? 1.325 -6.398 16.421 1.00 98.50 214 ASP A CA 1
ATOM 1656 C C . ASP A 1 214 ? 0.074 -6.605 15.566 1.00 98.50 214 ASP A C 1
ATOM 1658 O O . ASP A 1 214 ? -1.018 -6.277 16.026 1.00 98.50 214 ASP A O 1
ATOM 1662 N N . GLN A 1 215 ? 0.204 -7.253 14.404 1.00 98.25 215 GLN A N 1
ATOM 1663 C CA . GLN A 1 215 ? -0.937 -7.702 13.601 1.00 98.25 215 GLN A CA 1
ATOM 1664 C C . GLN A 1 215 ? -1.843 -8.656 14.399 1.00 98.25 215 GLN A C 1
ATOM 1666 O O . GLN A 1 215 ? -3.048 -8.425 14.505 1.00 98.25 215 GLN A O 1
ATOM 1671 N N . GLU A 1 216 ? -1.280 -9.685 15.043 1.00 98.19 216 GLU A N 1
ATOM 1672 C CA . GLU A 1 216 ? -2.048 -10.604 15.900 1.00 98.19 216 GLU A CA 1
ATOM 1673 C C . GLU A 1 216 ? -2.703 -9.905 17.100 1.00 98.19 216 GLU A C 1
ATOM 1675 O O . GLU A 1 216 ? -3.743 -10.341 17.605 1.00 98.19 216 GLU A O 1
ATOM 1680 N N . TRP A 1 217 ? -2.065 -8.861 17.633 1.00 98.19 217 TRP A N 1
ATOM 1681 C CA . TRP A 1 217 ? -2.629 -8.070 18.718 1.00 98.19 217 TRP A CA 1
ATOM 1682 C C . TRP A 1 217 ? -3.815 -7.244 18.219 1.00 98.19 217 TRP A C 1
ATOM 1684 O O . TRP A 1 217 ? -4.871 -7.285 18.851 1.00 98.19 217 TRP A O 1
ATOM 1694 N N . VAL A 1 218 ? -3.680 -6.559 17.080 1.00 98.25 218 VAL A N 1
ATOM 1695 C CA . VAL A 1 218 ? -4.762 -5.770 16.473 1.00 98.25 218 VAL A CA 1
ATOM 1696 C C . VAL A 1 218 ? -5.951 -6.667 16.136 1.00 98.25 218 VAL A C 1
ATOM 1698 O O . VAL A 1 218 ? -7.058 -6.364 16.570 1.00 98.25 218 VAL A O 1
ATOM 1701 N N . ALA A 1 219 ? -5.722 -7.823 15.509 1.00 97.44 219 ALA A N 1
ATOM 1702 C CA . ALA A 1 219 ? -6.780 -8.778 15.167 1.00 97.44 219 ALA A CA 1
ATOM 1703 C C . ALA A 1 219 ? -7.562 -9.311 16.387 1.00 97.44 219 ALA A C 1
ATOM 1705 O O . ALA A 1 219 ? -8.718 -9.707 16.257 1.00 97.44 219 ALA A O 1
ATOM 1706 N N . ARG A 1 220 ? -6.945 -9.342 17.579 1.00 98.06 220 ARG A N 1
ATOM 1707 C CA . ARG A 1 220 ? -7.588 -9.808 18.822 1.00 98.06 220 ARG A CA 1
ATOM 1708 C C . ARG A 1 220 ? -8.247 -8.701 19.636 1.00 98.06 220 ARG A C 1
ATOM 1710 O O . ARG A 1 220 ? -9.210 -8.981 20.345 1.00 98.06 220 ARG A O 1
ATOM 1717 N N . ASN A 1 221 ? -7.687 -7.492 19.616 1.00 98.38 221 ASN A N 1
ATOM 1718 C CA . ASN A 1 221 ? -8.067 -6.418 20.541 1.00 98.38 221 ASN A CA 1
ATOM 1719 C C . ASN A 1 221 ? -8.869 -5.299 19.875 1.00 98.38 221 ASN A C 1
ATOM 1721 O O . ASN A 1 221 ? -9.557 -4.560 20.576 1.00 98.38 221 ASN A O 1
ATOM 1725 N N . LEU A 1 222 ? -8.773 -5.157 18.555 1.00 97.56 222 LEU A N 1
ATOM 1726 C CA . LEU A 1 222 ? -9.408 -4.088 17.795 1.00 97.56 222 LEU A CA 1
ATOM 1727 C C . LEU A 1 222 ? -10.370 -4.657 16.752 1.00 97.56 222 LEU A C 1
ATOM 1729 O O . LEU A 1 222 ? -10.330 -5.840 16.415 1.00 97.56 222 LEU A O 1
ATOM 1733 N N . ASN A 1 223 ? -11.261 -3.800 16.255 1.00 96.12 223 ASN A N 1
ATOM 1734 C CA . ASN A 1 223 ? -12.272 -4.198 15.288 1.00 96.12 223 ASN A CA 1
ATOM 1735 C C . ASN A 1 223 ? -11.750 -4.018 13.856 1.00 96.12 223 ASN A C 1
ATOM 1737 O O . ASN A 1 223 ? -11.697 -2.900 13.339 1.00 96.12 223 ASN A O 1
ATOM 1741 N N . VAL A 1 224 ? -11.388 -5.124 13.206 1.00 97.50 224 VAL A N 1
ATOM 1742 C CA . VAL A 1 224 ? -11.116 -5.144 11.763 1.00 97.50 224 VAL A CA 1
ATOM 1743 C C . VAL A 1 224 ? -12.460 -5.172 11.039 1.00 97.50 224 VAL A C 1
ATOM 1745 O O . VAL A 1 224 ? -13.216 -6.132 11.166 1.00 97.50 224 VAL A O 1
ATOM 1748 N N . THR A 1 225 ? -12.786 -4.091 10.326 1.00 97.00 225 THR A N 1
ATOM 1749 C CA . THR A 1 225 ? -14.088 -3.940 9.655 1.00 97.00 225 THR A CA 1
ATOM 1750 C C . THR A 1 225 ? -14.201 -4.872 8.452 1.00 97.00 225 THR A C 1
ATOM 1752 O O . THR A 1 225 ? -15.261 -5.449 8.228 1.00 97.00 225 THR A O 1
ATOM 1755 N N . ASP A 1 226 ? -13.125 -4.981 7.675 1.00 97.31 22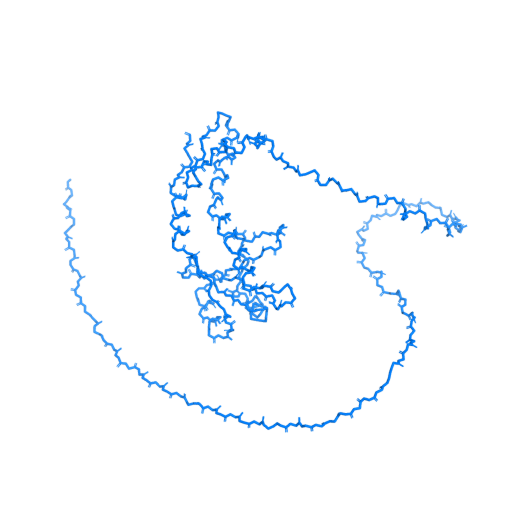6 ASP A N 1
ATOM 1756 C CA . ASP A 1 226 ? -13.083 -5.746 6.431 1.00 97.31 226 ASP A CA 1
ATOM 1757 C C . ASP A 1 226 ? -11.640 -6.162 6.107 1.00 97.31 226 ASP A C 1
ATOM 1759 O O . ASP A 1 226 ? -10.690 -5.627 6.689 1.00 97.31 226 ASP A O 1
ATOM 1763 N N . ILE A 1 227 ? -11.475 -7.101 5.177 1.00 97.62 227 ILE A N 1
ATOM 1764 C CA . ILE A 1 227 ? -10.178 -7.517 4.637 1.00 97.62 227 ILE A CA 1
ATOM 1765 C C . ILE A 1 227 ? -10.239 -7.382 3.120 1.00 97.62 227 ILE A C 1
ATOM 1767 O O . ILE A 1 227 ? -11.011 -8.064 2.449 1.00 97.62 227 ILE A O 1
ATOM 1771 N N . VAL A 1 228 ? -9.382 -6.525 2.577 1.00 98.00 228 VAL A N 1
ATOM 1772 C CA . VAL A 1 228 ? -9.268 -6.307 1.137 1.00 98.00 228 VAL A CA 1
ATOM 1773 C C . VAL A 1 228 ? -8.136 -7.161 0.593 1.00 98.00 228 VAL A C 1
ATOM 1775 O O . VAL A 1 228 ? -6.977 -7.013 0.983 1.00 98.00 228 VAL A O 1
ATOM 1778 N N . GLU A 1 229 ? -8.479 -8.052 -0.331 1.00 98.19 229 GLU A N 1
ATOM 1779 C CA . GLU A 1 229 ? -7.541 -8.936 -1.013 1.00 98.19 229 GLU A CA 1
ATOM 1780 C C . GLU A 1 229 ? -7.382 -8.528 -2.478 1.00 98.19 229 GLU A C 1
ATOM 1782 O O . GLU A 1 229 ? -8.356 -8.290 -3.196 1.00 98.19 229 GLU A O 1
ATOM 1787 N N . MET A 1 230 ? -6.133 -8.451 -2.933 1.00 97.69 230 MET A N 1
ATOM 1788 C CA . MET A 1 230 ? -5.838 -8.170 -4.330 1.00 97.69 230 MET A CA 1
ATOM 1789 C C . MET A 1 230 ? -6.261 -9.345 -5.224 1.00 97.69 230 MET A C 1
ATOM 1791 O O . MET A 1 230 ? -5.871 -10.483 -4.951 1.00 97.69 230 MET A O 1
ATOM 1795 N N . PRO A 1 231 ? -6.970 -9.096 -6.341 1.00 97.25 231 PRO A N 1
ATOM 1796 C CA . PRO A 1 231 ? -7.334 -10.148 -7.279 1.00 97.25 231 PRO A CA 1
ATOM 1797 C C . PRO A 1 231 ? -6.100 -10.897 -7.810 1.00 97.25 231 PRO A C 1
ATOM 1799 O O . PRO A 1 231 ? -5.111 -10.251 -8.176 1.00 97.25 231 PRO A O 1
ATOM 1802 N N . PRO A 1 232 ? -6.150 -12.236 -7.945 1.00 96.81 232 PRO A N 1
ATOM 1803 C CA . PRO A 1 232 ? -4.992 -13.038 -8.349 1.00 96.81 232 PRO A CA 1
ATOM 1804 C C . PRO A 1 232 ? -4.473 -12.666 -9.745 1.00 96.81 232 PRO A C 1
ATOM 1806 O O . PRO A 1 232 ? -3.268 -12.690 -9.986 1.00 96.81 232 PRO A O 1
ATOM 1809 N N . GLU A 1 233 ? -5.360 -12.251 -10.653 1.00 93.00 233 GLU A N 1
ATOM 1810 C CA . GLU A 1 233 ? -4.980 -11.764 -11.984 1.00 93.00 233 GLU A CA 1
ATOM 1811 C C . GLU A 1 233 ? -4.104 -10.506 -11.915 1.00 93.00 233 GLU A C 1
ATOM 1813 O O . GLU A 1 233 ? -3.152 -10.358 -12.682 1.00 93.00 233 GLU A O 1
ATOM 1818 N N . LEU A 1 234 ? -4.404 -9.596 -10.984 1.00 93.50 234 LEU A N 1
ATOM 1819 C CA . LEU A 1 234 ? -3.621 -8.380 -10.789 1.00 93.50 234 LEU A CA 1
ATOM 1820 C C . LEU A 1 234 ? -2.277 -8.696 -10.128 1.00 93.50 234 LEU A C 1
ATOM 1822 O O . LEU A 1 234 ? -1.258 -8.145 -10.546 1.00 93.50 234 LEU A O 1
ATOM 1826 N N . VAL A 1 235 ? -2.262 -9.616 -9.159 1.00 95.81 235 VAL A N 1
ATOM 1827 C CA . VAL A 1 235 ? -1.024 -10.111 -8.535 1.00 95.81 235 VAL A CA 1
ATOM 1828 C C . VAL A 1 235 ? -0.090 -10.690 -9.595 1.00 95.81 235 VAL A C 1
ATOM 1830 O O . VAL A 1 235 ? 1.093 -10.348 -9.630 1.00 95.81 235 VAL A O 1
ATOM 1833 N N . GLU A 1 236 ? -0.622 -11.505 -10.507 1.00 93.81 236 GLU A N 1
ATOM 1834 C CA . GLU A 1 236 ? 0.164 -12.097 -11.585 1.00 93.81 236 GLU A CA 1
ATOM 1835 C C . GLU A 1 236 ? 0.696 -11.036 -12.557 1.00 93.81 236 GLU A C 1
ATOM 1837 O O . GLU A 1 236 ? 1.875 -11.065 -12.905 1.00 93.81 236 GLU A O 1
ATOM 1842 N N . LYS A 1 237 ? -0.114 -10.036 -12.927 1.00 90.88 237 LYS A N 1
ATOM 1843 C CA . LYS A 1 237 ? 0.348 -8.908 -13.756 1.00 90.88 237 LYS A CA 1
ATOM 1844 C C . LYS A 1 237 ? 1.464 -8.111 -13.086 1.00 90.88 237 LYS A C 1
ATOM 1846 O O . LYS A 1 237 ? 2.481 -7.825 -13.715 1.00 90.88 237 LYS A O 1
ATOM 1851 N N . ILE A 1 238 ? 1.312 -7.786 -11.803 1.00 93.56 238 ILE A N 1
ATOM 1852 C CA . ILE A 1 238 ? 2.337 -7.079 -11.023 1.00 93.56 238 ILE A CA 1
ATOM 1853 C C . ILE A 1 238 ? 3.628 -7.906 -10.959 1.00 93.56 238 ILE A C 1
ATOM 1855 O O . ILE A 1 238 ? 4.722 -7.368 -11.157 1.00 93.56 238 ILE A O 1
ATOM 1859 N N . ARG A 1 239 ? 3.510 -9.223 -10.752 1.00 93.12 239 ARG A N 1
ATOM 1860 C CA . ARG A 1 239 ? 4.643 -10.155 -10.766 1.00 93.12 239 ARG A CA 1
ATOM 1861 C C . ARG A 1 239 ? 5.335 -10.167 -12.129 1.00 93.12 239 ARG A C 1
ATOM 1863 O O . ARG A 1 239 ? 6.559 -10.043 -12.186 1.00 93.12 239 ARG A O 1
ATOM 1870 N N . LEU A 1 240 ? 4.574 -10.269 -13.220 1.00 90.00 240 LEU A N 1
ATOM 1871 C CA . LEU A 1 240 ? 5.103 -10.258 -14.585 1.00 90.00 240 LEU A CA 1
ATOM 1872 C C . LEU A 1 240 ? 5.879 -8.970 -14.876 1.00 90.00 240 LEU A C 1
ATOM 1874 O O . LEU A 1 240 ? 7.021 -9.048 -15.332 1.00 90.00 240 LEU A O 1
ATOM 1878 N N . ILE A 1 241 ? 5.325 -7.810 -14.523 1.00 88.81 241 ILE A N 1
ATOM 1879 C CA . ILE A 1 241 ? 5.984 -6.502 -14.670 1.00 88.81 241 ILE A CA 1
ATOM 1880 C C . ILE A 1 241 ? 7.303 -6.458 -13.898 1.00 88.81 241 ILE A C 1
ATOM 1882 O O . ILE A 1 241 ? 8.328 -6.064 -14.453 1.00 88.81 241 ILE A O 1
ATOM 1886 N N . GLY A 1 242 ? 7.307 -6.931 -12.648 1.00 86.75 242 GLY A N 1
ATOM 1887 C CA . GLY A 1 242 ? 8.519 -6.991 -11.830 1.00 86.75 242 GLY A CA 1
ATOM 1888 C C . GLY A 1 242 ? 9.600 -7.918 -12.402 1.00 86.75 242 GLY A C 1
ATOM 1889 O O . GLY A 1 242 ? 10.791 -7.628 -12.284 1.00 86.75 242 GLY A O 1
ATOM 1890 N N . THR A 1 243 ? 9.209 -9.023 -13.049 1.00 89.38 243 THR A N 1
ATOM 1891 C CA . THR A 1 243 ? 10.164 -9.956 -13.682 1.00 89.38 243 THR A CA 1
ATOM 1892 C C . THR A 1 243 ? 10.712 -9.450 -15.015 1.00 89.38 243 THR A C 1
ATOM 1894 O O . THR A 1 243 ? 11.874 -9.710 -15.345 1.00 89.38 243 THR A O 1
ATOM 1897 N N . ARG A 1 244 ? 9.906 -8.713 -15.785 1.00 85.56 244 ARG A N 1
ATOM 1898 C CA . ARG A 1 244 ? 10.296 -8.154 -17.080 1.00 85.56 244 ARG A CA 1
ATOM 1899 C C . ARG A 1 244 ? 11.127 -6.905 -16.850 1.00 85.56 244 ARG A C 1
ATOM 1901 O O . ARG A 1 244 ? 10.610 -5.802 -16.723 1.00 85.56 244 ARG A O 1
ATOM 1908 N N . LYS A 1 245 ? 12.442 -7.080 -16.778 1.00 76.44 245 LYS A N 1
ATOM 1909 C CA . LYS A 1 245 ? 13.365 -5.951 -16.656 1.00 76.44 245 LYS A CA 1
ATOM 1910 C C . LYS A 1 245 ? 13.275 -5.073 -17.900 1.00 76.44 245 LYS A C 1
ATOM 1912 O O . LYS A 1 245 ? 13.205 -5.576 -19.019 1.00 76.44 245 LYS A O 1
ATOM 1917 N N . PHE A 1 246 ? 13.324 -3.765 -17.686 1.00 79.62 246 PHE A N 1
ATOM 1918 C CA . PHE A 1 246 ? 13.525 -2.810 -18.762 1.00 79.62 246 PHE A CA 1
ATOM 1919 C C . PHE A 1 246 ? 14.856 -3.137 -19.457 1.00 79.62 246 PHE A C 1
ATOM 1921 O O . PHE A 1 246 ? 15.895 -3.200 -18.794 1.00 79.62 246 PHE A O 1
ATOM 1928 N N . ALA A 1 247 ? 14.807 -3.443 -20.755 1.00 69.12 247 ALA A N 1
ATOM 1929 C CA . ALA A 1 247 ? 15.996 -3.797 -21.524 1.00 69.12 247 ALA A CA 1
ATOM 1930 C C . ALA A 1 247 ? 16.952 -2.590 -21.560 1.00 69.12 247 ALA A C 1
ATOM 1932 O O . ALA A 1 247 ? 16.512 -1.464 -21.776 1.00 69.12 247 ALA A O 1
ATOM 1933 N N . GLY A 1 248 ? 18.233 -2.813 -21.255 1.00 53.25 248 GLY A N 1
ATOM 1934 C CA . GLY A 1 248 ? 19.261 -1.766 -21.172 1.00 53.25 248 GLY A CA 1
ATOM 1935 C C . GLY A 1 248 ? 19.958 -1.508 -22.495 1.00 53.25 248 GLY A C 1
ATOM 1936 O O . GLY A 1 248 ? 20.211 -2.511 -23.196 1.00 53.25 248 GLY A O 1
#

Secondary structure (DSSP, 8-state):
-PPPPPP------------------------------------------------------PPPPPP------------SSSSSS-------------TTS----GGG-----TTSPPPPPSSHHHHHHHHHHHHHHHHHHHHHHHHHHHHHH--STTSPPEEEEE-SS-TTEEEEEEHHHHHHHHHTT-EEE-TTT-BGGGTB-EEEESSHHHHHHHHHHS-EEEEEE--HHHHHHHHHHHHSPPP-

Organism: NCBI:txid311494

Mean predicted aligned error: 18.72 Å

pLDDT: mean 72.81, std 22.99, range [39.66, 98.56]

Sequence (248 aa):
MCPPPGPRAWLPKGTLSPSAVMAFPSARRRRRGQLLARGGRPATATGLLVALALAGRCLCWASPPGPSRRSAAAAGAAAAAAALAGIAPAAHADQFILPYMKPGNPDKLDYRDPDFPPVPDEDPFVRKLQAKSWAMEPIIRTRLFLMEEKRRVQPNPFADYKFFVKRVDSSTQWDVLDEASWKSASELGKVLLDNDLSFRREEWESFVYATDKDQEWVARNLNVTDIVEMPPELVEKIRLIGTRKFAG

Solvent-accessible surface area (backbone atoms only — not comparable to full-atom values): 16917 Å² total; per-residue (Å²): 140,80,85,82,85,79,88,82,87,85,84,90,91,82,84,86,87,91,84,78,91,76,88,80,82,89,77,87,78,89,74,86,86,88,80,90,80,94,84,84,87,80,94,77,93,83,77,86,87,86,75,91,85,86,85,85,84,81,86,75,82,83,74,89,84,81,92,79,83,87,88,83,82,90,86,78,99,79,86,86,85,83,84,84,86,74,82,69,79,80,86,66,79,68,72,81,68,60,81,84,65,63,92,58,58,81,94,63,59,74,70,66,53,88,65,53,64,73,83,67,54,89,51,72,67,58,29,52,52,51,45,52,52,57,72,42,45,52,52,52,53,52,40,55,50,51,56,54,48,46,48,66,77,47,70,49,90,85,51,82,58,71,43,46,31,35,43,79,94,35,95,55,35,26,40,28,24,39,56,71,42,44,51,55,36,43,80,70,59,30,43,41,80,30,76,83,66,30,37,81,92,75,77,40,72,32,29,25,44,69,43,68,70,37,46,58,45,43,70,71,76,40,65,68,76,48,74,52,68,61,55,68,72,56,53,50,46,40,50,46,38,72,70,50,65,58,74,129